Protein 4RZ9 (pdb70)

Secondary structure (DSSP, 8-state):
-TTPPPTTPPPBTTB-GGGGS-HHHHHHHHTSHHHHHHSTT--GGGHHHHHTT---EE-EETTTTEEPHHHHHHHHHHHH---HHHHHHHHH-SS-HHHHHHHHHHHHHHS-HHHHHHHHGGGGG---EEEEE-TTS-EEEEEHHHHHHHHHH-SEETTEEPPP---HHHHHHTTSS--

Foldseek 3Di:
DVQAADPVDDDFPPHQLLVLAPPLLVVLLCPDPCCVPPVPPAALVRLVVQQQVDAAAAAFADPNTHGDNLNSSLSSCSRHVHDPVSLLCQCPDPPGPSSNLSSLLSCQQGPALLSNCVRLVVQLPWQDKGWHQDRHRDIDIDTSNVSSVCSVDPQDDNRGGGDDHDDPVVCCVVVSDPD

Organism: Homo sapiens (NCBI:txid9606)

InterPro domains:
  IPR005037 Pre-mRNA-splicing factor 38 [PF03371] (11-174)
  IPR005037 Pre-mRNA-splicing factor 38 [PTHR23142] (1-309)
  IPR024767 Pre-mRNA-splicing factor 38, C-terminal [PF12871] (179-261)

Solvent-accessible surface area: 9855 Å² total; per-residue (Å²): 136,107,32,169,23,50,204,119,25,115,73,19,95,77,42,48,3,6,126,30,0,110,135,105,13,33,72,51,0,33,87,20,147,44,10,116,92,54,0,155,63,18,67,22,150,85,0,43,66,51,1,70,117,15,179,31,2,4,4,3,58,20,88,98,29,97,20,0,43,0,0,0,0,0,0,12,0,0,13,20,32,9,112,110,87,18,5,31,105,5,0,93,31,142,119,75,62,29,0,31,0,0,0,0,0,7,6,13,0,27,16,86,26,54,14,1,12,118,28,0,45,60,7,74,120,14,151,89,131,1,73,19,16,46,108,103,18,114,100,88,118,47,64,0,28,84,6,0,62,74,0,11,134,32,151,144,12,19,35,2,111,14,14,234,28,84,130,74,137,50,7,48,140,49,167,85,27,154,136

Radius of gyration: 15.6 Å; Cα contacts (8 Å, |Δi|>4): 335; chains: 1; bounding box: 40×38×35 Å

Structure (mmCIF, N/CA/C/O backbone):
data_4RZ9
#
_entry.id   4RZ9
#
_cell.length_a   41.886
_cell.length_b   61.848
_cell.length_c   67.710
_cell.angle_alpha   90.00
_cell.angle_beta   90.00
_cell.angle_gamma   90.00
#
_symmetry.space_group_name_H-M   'P 21 21 21'
#
loop_
_entity.id
_entity.type
_entity.pdbx_description
1 polymer 'Pre-mRNA-splicing factor 38A'
2 water water
#
loop_
_atom_site.group_PDB
_atom_site.id
_atom_site.type_symbol
_atom_site.label_atom_id
_atom_site.label_alt_id
_atom_site.label_comp_id
_atom_site.label_asym_id
_atom_site.label_entity_id
_atom_site.label_seq_id
_atom_site.pdbx_PDB_ins_code
_atom_site.Cartn_x
_atom_site.Cartn_y
_atom_site.Cartn_z
_atom_site.occupancy
_atom_site.B_iso_or_equiv
_atom_site.auth_seq_id
_atom_site.auth_comp_id
_atom_site.auth_asym_id
_atom_site.auth_atom_id
_atom_site.pdbx_PDB_model_num
ATOM 1 N N . MET A 1 1 ? 31.185 14.853 35.041 0.65 48.44 1 MET A N 1
ATOM 2 C CA . MET A 1 1 ? 32.020 16.047 34.723 0.65 48.40 1 MET A CA 1
ATOM 3 C C . MET A 1 1 ? 31.955 17.036 35.882 0.65 47.31 1 MET A C 1
ATOM 4 O O . MET A 1 1 ? 30.881 17.527 36.239 0.65 46.93 1 MET A O 1
ATOM 17 N N . ALA A 1 2 ? 33.114 17.317 36.470 1.00 46.30 2 ALA A N 1
ATOM 18 C CA . ALA A 1 2 ? 33.209 18.258 37.582 1.00 45.42 2 ALA A CA 1
ATOM 19 C C . ALA A 1 2 ? 33.227 19.704 37.105 1.00 42.94 2 ALA A C 1
ATOM 20 O O . ALA A 1 2 ? 33.142 20.627 37.910 1.00 44.03 2 ALA A O 1
ATOM 27 N N . ASN A 1 3 ? 33.354 19.893 35.794 1.00 39.13 3 ASN A N 1
ATOM 28 C CA . ASN A 1 3 ? 33.443 21.219 35.198 1.00 35.11 3 ASN A CA 1
ATOM 29 C C . ASN A 1 3 ? 32.254 21.506 34.299 1.00 33.31 3 ASN A C 1
ATOM 30 O O . ASN A 1 3 ? 32.389 22.082 33.224 1.00 32.35 3 ASN A O 1
ATOM 41 N N . ARG A 1 4 ? 31.073 21.116 34.748 1.00 33.37 4 ARG A N 1
ATOM 42 C CA . ARG A 1 4 ? 29.872 21.354 33.971 1.00 34.71 4 ARG A CA 1
ATOM 43 C C . ARG A 1 4 ? 29.497 22.822 34.046 1.00 31.81 4 ARG A C 1
ATOM 44 O O . ARG A 1 4 ? 29.849 23.527 34.994 1.00 31.00 4 ARG A O 1
ATOM 65 N N . THR A 1 5 ? 28.780 23.271 33.029 1.00 29.30 5 THR A N 1
ATOM 66 C CA . THR A 1 5 ? 28.212 24.608 33.019 1.00 28.33 5 THR A CA 1
ATOM 67 C C . THR A 1 5 ? 27.187 24.700 34.150 1.00 31.02 5 THR A C 1
ATOM 68 O O . THR A 1 5 ? 26.494 23.715 34.454 1.00 32.35 5 THR A O 1
ATOM 79 N N . VAL A 1 6 ? 27.095 25.866 34.790 1.00 32.47 6 VAL A N 1
ATOM 80 C CA . VAL A 1 6 ? 26.229 25.998 35.970 1.00 34.94 6 VAL A CA 1
ATOM 81 C C . VAL A 1 6 ? 24.768 25.741 35.591 1.00 38.19 6 VAL A C 1
ATOM 82 O O . VAL A 1 6 ? 24.342 26.028 34.479 1.00 36.81 6 VAL A O 1
ATOM 95 N N . LYS A 1 7 ? 24.006 25.163 36.517 1.00 43.20 7 LYS A N 1
ATOM 96 C CA . LYS A 1 7 ? 22.665 24.666 36.191 1.00 46.26 7 LYS A CA 1
ATOM 97 C C . LYS A 1 7 ? 21.669 25.756 35.774 1.00 47.91 7 LYS A C 1
ATOM 98 O O . LYS A 1 7 ? 20.765 25.500 34.978 1.00 49.10 7 LYS A O 1
ATOM 117 N N . ASP A 1 8 ? 21.835 26.964 36.299 1.00 48.74 8 ASP A N 1
ATOM 118 C CA . ASP A 1 8 ? 20.935 28.070 35.966 1.00 50.39 8 ASP A CA 1
ATOM 119 C C . ASP A 1 8 ? 21.236 28.661 34.585 1.00 48.23 8 ASP A C 1
ATOM 120 O O . ASP A 1 8 ? 20.477 29.481 34.068 1.00 48.21 8 ASP A O 1
ATOM 129 N N . ALA A 1 9 ? 22.346 28.242 33.992 1.00 45.15 9 ALA A N 1
ATOM 130 C CA . ALA A 1 9 ? 22.794 28.809 32.727 1.00 42.75 9 ALA A CA 1
ATOM 131 C C . ALA A 1 9 ? 21.855 28.442 31.581 1.00 40.28 9 ALA A C 1
ATOM 132 O O . ALA A 1 9 ? 21.304 27.343 31.550 1.00 41.69 9 ALA A O 1
ATOM 139 N N . HIS A 1 10 ? 21.668 29.372 30.649 1.00 36.50 10 HIS A N 1
ATOM 140 C CA . HIS A 1 10 ? 20.901 29.099 29.432 1.00 35.44 10 HIS A CA 1
ATOM 141 C C . HIS A 1 10 ? 21.820 28.896 28.230 1.00 29.92 10 HIS A C 1
ATOM 142 O O . HIS A 1 10 ? 22.995 29.260 28.246 1.00 28.93 10 HIS A O 1
ATOM 156 N N . SER A 1 11 ? 21.279 28.328 27.166 1.00 26.81 11 SER A N 1
ATOM 157 C CA . SER A 1 11 ? 22.092 28.045 25.995 1.00 25.25 11 SER A CA 1
ATOM 158 C C . SER A 1 11 ? 22.544 29.340 25.324 1.00 23.61 11 SER A C 1
ATOM 159 O O . SER A 1 11 ? 21.954 30.417 25.525 1.00 23.25 11 SER A O 1
ATOM 167 N N . ILE A 1 12 ? 23.620 29.228 24.558 1.00 20.82 12 ILE A N 1
ATOM 168 C CA A ILE A 1 12 ? 24.165 30.330 23.762 0.73 20.41 12 ILE A CA 1
ATOM 169 C CA B ILE A 1 12 ? 24.088 30.333 23.741 0.27 22.17 12 ILE A CA 1
ATOM 170 C C . ILE A 1 12 ? 24.394 29.786 22.355 1.00 21.74 12 ILE A C 1
ATOM 171 O O . ILE A 1 12 ? 25.030 28.745 22.202 1.00 21.48 12 ILE A O 1
ATOM 202 N N . HIS A 1 13 ? 23.882 30.479 21.341 1.00 21.95 13 HIS A N 1
ATOM 203 C CA . HIS A 1 13 ? 24.031 30.024 19.961 1.00 21.61 13 HIS A CA 1
ATOM 204 C C . HIS A 1 13 ? 23.565 28.573 19.811 1.00 24.17 13 HIS A C 1
ATOM 205 O O . HIS A 1 13 ? 24.148 27.784 19.066 1.00 24.25 13 HIS A O 1
ATOM 219 N N . GLY A 1 14 ? 22.512 28.239 20.552 1.00 25.22 14 GLY A N 1
ATOM 220 C CA . GLY A 1 14 ? 21.852 26.948 20.438 1.00 26.58 14 GLY A CA 1
ATOM 221 C C . GLY A 1 14 ? 22.568 25.791 21.115 1.00 27.42 14 GLY A C 1
ATOM 222 O O . GLY A 1 14 ? 22.258 24.637 20.837 1.00 29.80 14 GLY A O 1
ATOM 226 N N . THR A 1 15 ? 23.488 26.082 22.031 1.00 25.77 15 THR A N 1
ATOM 227 C CA A THR A 1 15 ? 24.297 25.034 22.640 0.78 25.48 15 THR A CA 1
ATOM 228 C CA B THR A 1 15 ? 24.313 25.043 22.636 0.22 25.87 15 THR A CA 1
ATOM 229 C C . THR A 1 15 ? 24.783 25.427 24.039 1.00 23.46 15 THR A C 1
ATOM 230 O O . THR A 1 15 ? 24.595 26.557 24.491 1.00 22.35 15 THR A O 1
ATOM 251 N N . ASN A 1 16 ? 25.388 24.474 24.734 1.00 21.46 16 ASN A N 1
ATOM 252 C CA . ASN A 1 16 ? 26.056 24.748 26.004 1.00 19.90 16 ASN A CA 1
ATOM 253 C C . ASN A 1 16 ? 27.157 25.788 25.715 1.00 17.94 16 ASN A C 1
ATOM 254 O O . ASN A 1 16 ? 27.948 25.592 24.827 1.00 17.58 16 ASN A O 1
ATOM 265 N N . PRO A 1 17 ? 27.194 26.910 26.441 1.00 16.02 17 PRO A N 1
ATOM 266 C CA . PRO A 1 17 ? 28.168 27.965 26.081 1.00 16.10 17 PRO A CA 1
ATOM 267 C C . PRO A 1 17 ? 29.641 27.497 26.038 1.00 15.58 17 PRO A C 1
ATOM 268 O O . PRO A 1 17 ? 30.448 27.962 25.209 1.00 14.62 17 PRO A O 1
ATOM 279 N N . GLN A 1 18 ? 29.998 26.552 26.896 1.00 15.21 18 GLN A N 1
ATOM 280 C CA . GLN A 1 18 ? 31.358 26.056 26.898 1.00 15.07 18 GLN A CA 1
ATOM 281 C C . GLN A 1 18 ? 31.703 25.349 25.605 1.00 14.32 18 GLN A C 1
ATOM 282 O O . GLN A 1 18 ? 32.868 25.235 25.278 1.00 13.84 18 GLN A O 1
ATOM 296 N N A TYR A 1 19 ? 30.686 24.862 24.887 0.61 13.88 19 TYR A N 1
ATOM 297 N N B TYR A 1 19 ? 30.715 24.864 24.875 0.39 14.42 19 TYR A N 1
ATOM 298 C CA A TYR A 1 19 ? 30.906 24.079 23.662 0.61 14.19 19 TYR A CA 1
ATOM 299 C CA B TYR A 1 19 ? 31.039 24.050 23.718 0.39 14.74 19 TYR A CA 1
ATOM 300 C C A TYR A 1 19 ? 31.449 24.914 22.514 0.61 13.12 19 TYR A C 1
ATOM 301 C C B TYR A 1 19 ? 31.402 24.908 22.495 0.39 13.41 19 TYR A C 1
ATOM 302 O O A TYR A 1 19 ? 31.884 24.383 21.494 0.61 13.89 19 TYR A O 1
ATOM 303 O O B TYR A 1 19 ? 31.704 24.387 21.424 0.39 13.98 19 TYR A O 1
ATOM 338 N N . LEU A 1 20 ? 31.427 26.227 22.671 1.00 12.44 20 LEU A N 1
ATOM 339 C CA . LEU A 1 20 ? 32.042 27.104 21.681 1.00 12.81 20 LEU A CA 1
ATOM 340 C C . LEU A 1 20 ? 33.544 26.880 21.591 1.00 12.61 20 LEU A C 1
ATOM 341 O O . LEU A 1 20 ? 34.166 27.204 2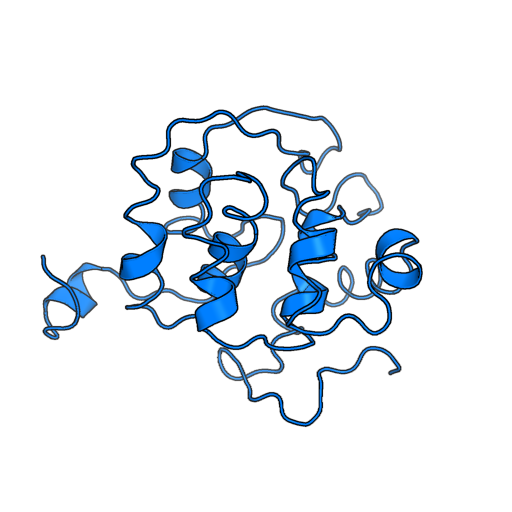0.583 1.00 13.46 20 LEU A O 1
ATOM 357 N N . VAL A 1 21 ? 34.149 26.360 22.657 1.00 12.28 21 VAL A N 1
ATOM 358 C CA . VAL A 1 21 ? 35.553 26.012 22.671 1.00 12.04 21 VAL A CA 1
ATOM 359 C C . VAL A 1 21 ? 35.727 24.517 22.329 1.00 11.53 21 VAL A C 1
ATOM 360 O O . VAL A 1 21 ? 34.979 23.679 22.823 1.00 12.54 21 VAL A O 1
ATOM 373 N N . GLU A 1 22 ? 36.708 24.185 21.489 1.00 11.06 22 GLU A N 1
ATOM 374 C CA . GLU A 1 22 ? 36.946 22.787 21.088 1.00 11.35 22 GLU A CA 1
ATOM 375 C C . GLU A 1 22 ? 37.104 21.888 22.282 1.00 12.18 22 GLU A C 1
ATOM 376 O O . GLU A 1 22 ? 37.840 22.204 23.210 1.00 12.65 22 GLU A O 1
ATOM 388 N N . LYS A 1 23 ? 36.503 20.705 22.185 1.00 12.49 23 LYS A N 1
ATOM 389 C CA . LYS A 1 23 ? 36.619 19.721 23.240 1.00 14.11 23 LYS A CA 1
ATOM 390 C C . LYS A 1 23 ? 38.047 19.442 23.661 1.00 14.31 23 LYS A C 1
ATOM 391 O O . LYS A 1 23 ? 38.331 19.408 24.864 1.00 14.89 23 LYS A O 1
ATOM 410 N N . ILE A 1 24 ? 38.968 19.236 22.721 1.00 13.71 24 ILE A N 1
ATOM 411 C CA A ILE A 1 24 ? 40.335 18.887 23.130 0.63 14.61 24 ILE A CA 1
ATOM 412 C CA B ILE A 1 24 ? 40.340 18.912 23.068 0.37 14.54 24 ILE A CA 1
ATOM 413 C C . ILE A 1 24 ? 40.998 20.060 23.840 1.00 13.97 24 ILE A C 1
ATOM 414 O O . ILE A 1 24 ? 41.853 19.848 24.692 1.00 15.41 24 ILE A O 1
ATOM 445 N N . ILE A 1 25 ? 40.577 21.282 23.525 1.00 12.50 25 ILE A N 1
ATOM 446 C CA . ILE A 1 25 ? 41.085 22.466 24.227 1.00 12.24 25 ILE A CA 1
ATOM 447 C C . ILE A 1 25 ? 40.472 22.555 25.624 1.00 12.50 25 ILE A C 1
ATOM 448 O O . ILE A 1 25 ? 41.195 22.820 26.583 1.00 13.30 25 ILE A O 1
ATOM 464 N N . ARG A 1 26 ? 39.175 22.296 25.752 1.00 12.61 26 ARG A N 1
ATOM 465 C CA . ARG A 1 26 ? 38.550 22.235 27.084 1.00 12.65 26 ARG A CA 1
ATOM 466 C C . ARG A 1 26 ? 39.284 21.238 27.982 1.00 13.09 26 ARG A C 1
ATOM 467 O O . ARG A 1 26 ? 39.564 21.536 29.135 1.00 14.54 26 ARG A O 1
ATOM 488 N N . THR A 1 27 ? 39.600 20.054 27.465 1.00 13.92 27 THR A N 1
ATOM 489 C CA . THR A 1 27 ? 40.318 19.052 28.254 1.00 15.86 27 THR A CA 1
ATOM 490 C C . THR A 1 27 ? 41.649 19.556 28.751 1.00 15.62 27 THR A C 1
ATOM 491 O O . THR A 1 27 ? 41.988 19.362 29.912 1.00 16.55 27 THR A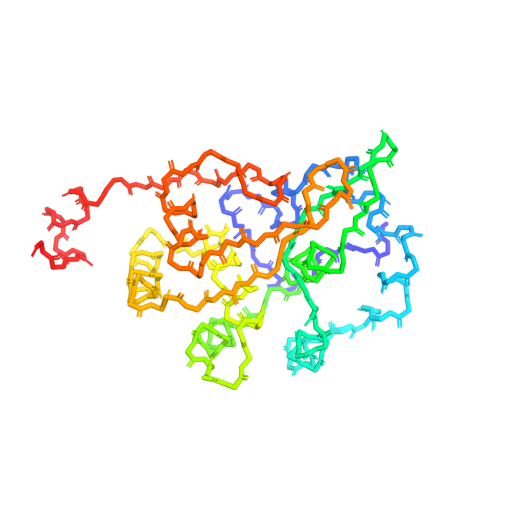 O 1
ATOM 502 N N . ARG A 1 28 ? 42.411 20.205 27.877 1.00 15.53 28 ARG A N 1
ATOM 503 C CA A ARG A 1 28 ? 43.683 20.791 28.266 0.43 16.31 28 ARG A CA 1
ATOM 504 C CA B ARG A 1 28 ? 43.688 20.799 28.252 0.57 16.15 28 ARG A CA 1
ATOM 505 C C . ARG A 1 28 ? 43.492 21.876 29.324 1.00 15.56 28 ARG A C 1
ATOM 506 O O . ARG A 1 28 ? 44.289 21.997 30.238 1.00 16.46 28 ARG A O 1
ATOM 547 N N . ILE A 1 29 ? 42.439 22.676 29.181 1.00 13.55 29 ILE A N 1
ATOM 548 C CA . ILE A 1 29 ? 42.153 23.711 30.179 1.00 13.28 29 ILE A CA 1
ATOM 549 C C . ILE A 1 29 ? 41.839 23.076 31.544 1.00 13.67 29 ILE A C 1
ATOM 550 O O . ILE A 1 29 ? 42.411 23.478 32.557 1.00 13.82 29 ILE A O 1
ATOM 566 N N . TYR A 1 30 ? 40.954 22.095 31.569 1.00 14.93 30 TYR A N 1
ATOM 567 C CA . TYR A 1 30 ? 40.538 21.495 32.838 1.00 15.77 30 TYR A CA 1
ATOM 568 C C . TYR A 1 30 ? 41.709 20.859 33.585 1.00 17.18 30 TYR A C 1
ATOM 569 O O . TYR A 1 30 ? 41.675 20.782 34.821 1.00 18.50 30 TYR A O 1
ATOM 587 N N . GLU A 1 31 ? 42.734 20.397 32.858 1.00 18.59 31 GLU A N 1
ATOM 588 C CA A GLU A 1 31 ? 43.879 19.765 33.515 0.61 19.94 31 GLU A CA 1
ATOM 589 C CA B GLU A 1 31 ? 43.903 19.757 33.469 0.39 19.71 31 GLU A CA 1
ATOM 590 C C . GLU A 1 31 ? 45.014 20.756 33.808 1.00 18.92 31 GLU A C 1
ATOM 591 O O . GLU A 1 31 ? 46.017 20.396 34.424 1.00 21.51 31 GLU A O 1
ATOM 614 N N . SER A 1 32 ? 44.838 22.022 33.427 1.00 18.00 32 SER A N 1
ATOM 615 C CA . SER A 1 32 ? 45.909 22.999 33.597 1.00 16.43 32 SER A CA 1
ATOM 616 C C . SER A 1 32 ? 46.029 23.496 35.046 1.00 15.16 32 SER A C 1
ATOM 617 O O . SER A 1 32 ? 45.039 23.561 35.790 1.00 14.74 32 SER A O 1
ATOM 625 N N . LYS A 1 33 ? 47.250 23.871 35.403 1.00 15.44 33 LYS A N 1
ATOM 626 C CA . LYS A 1 33 ? 47.535 24.460 36.706 1.00 16.54 33 LYS A CA 1
ATOM 627 C C . LYS A 1 33 ? 46.693 25.713 36.929 1.00 14.94 33 LYS A C 1
ATOM 628 O O . LYS A 1 33 ? 46.131 25.911 37.995 1.00 15.29 33 LYS A O 1
ATOM 647 N N . TYR A 1 34 ? 46.574 26.550 35.907 1.00 13.34 34 TYR A N 1
ATOM 648 C CA . TYR A 1 34 ? 45.841 27.803 36.069 1.00 12.04 34 TYR A CA 1
ATOM 649 C C . TYR A 1 34 ? 44.371 27.537 36.361 1.00 12.50 34 TYR A C 1
ATOM 650 O O . TYR A 1 34 ? 43.782 28.148 37.254 1.00 12.92 34 TYR A O 1
ATOM 668 N N . TRP A 1 35 ? 43.755 26.627 35.628 1.00 12.13 35 TRP A N 1
ATOM 669 C CA . TRP A 1 35 ? 42.355 26.336 35.887 1.00 12.47 35 TRP A CA 1
ATOM 670 C C . TRP A 1 35 ? 42.167 25.780 37.287 1.00 13.66 35 TRP A C 1
ATOM 671 O O . TRP A 1 35 ? 41.307 26.240 38.035 1.00 14.19 35 TRP A O 1
ATOM 692 N N . LYS A 1 36 ? 42.979 24.789 37.642 1.00 13.63 36 LYS A N 1
ATOM 693 C CA . LYS A 1 36 ? 42.812 24.118 38.927 1.00 14.72 36 LYS A CA 1
ATOM 694 C C . LYS A 1 36 ? 43.107 25.037 40.099 1.00 15.97 36 LYS A C 1
ATOM 695 O O . LYS A 1 36 ? 42.393 25.016 41.094 1.00 17.29 36 LYS A O 1
ATOM 714 N N . GLU A 1 37 ? 44.137 25.861 39.987 1.00 16.27 37 GLU A N 1
ATOM 715 C CA . GLU A 1 37 ? 44.538 26.687 41.122 1.00 18.60 37 GLU A CA 1
ATOM 716 C C . GLU A 1 37 ? 43.929 28.070 41.174 1.00 18.67 37 GLU A C 1
ATOM 717 O O . GLU A 1 37 ? 43.690 28.594 42.258 1.00 21.11 37 GLU A O 1
ATOM 729 N N . GLU A 1 38 ? 43.699 28.678 40.017 1.00 19.68 38 GLU A N 1
ATOM 730 C CA A GLU A 1 38 ? 43.242 30.069 39.930 0.51 21.51 38 GLU A CA 1
ATOM 731 C CA B GLU A 1 38 ? 43.241 30.060 40.001 0.49 21.05 38 GLU A CA 1
ATOM 732 C C . GLU A 1 38 ? 41.767 30.214 39.616 1.00 21.82 38 GLU A C 1
ATOM 733 O O . GLU A 1 38 ? 41.170 31.235 39.911 1.00 23.71 38 GLU A O 1
ATOM 756 N N . CYS A 1 39 ? 41.171 29.198 39.000 1.00 19.98 39 CYS A N 1
ATOM 757 C CA . CYS A 1 39 ? 39.793 29.328 38.544 1.00 19.48 39 CYS A CA 1
ATOM 758 C C . CYS A 1 39 ? 38.769 28.585 39.391 1.00 19.53 39 CYS A C 1
ATOM 759 O O . CYS A 1 39 ? 37.590 28.804 39.214 1.00 20.37 39 CYS A O 1
ATOM 767 N N . PHE A 1 40 ? 39.190 27.730 40.328 1.00 19.50 40 PHE A N 1
ATOM 768 C CA . PHE A 1 40 ? 38.208 26.869 41.001 1.00 19.29 40 PHE A CA 1
ATOM 769 C C . PHE A 1 40 ? 37.190 27.663 41.813 1.00 20.77 40 PHE A C 1
ATOM 770 O O . PHE A 1 40 ? 37.522 28.642 42.470 1.00 21.27 40 PHE A O 1
ATOM 787 N N . GLY A 1 41 ? 35.936 27.255 41.669 1.00 22.07 41 GLY A N 1
ATOM 788 C CA . GLY A 1 41 ? 34.828 27.907 42.322 1.00 24.33 41 GLY A CA 1
ATOM 789 C C . GLY A 1 41 ? 34.619 29.377 41.984 1.00 24.23 41 GLY A C 1
ATOM 790 O O . GLY A 1 41 ? 33.813 30.013 42.667 1.00 25.06 41 GLY A O 1
ATOM 794 N N A LEU A 1 42 ? 35.246 29.877 40.913 0.50 23.74 42 LEU A N 1
ATOM 795 N N B LEU A 1 42 ? 35.377 29.944 41.028 0.50 24.20 42 LEU A N 1
ATOM 796 C CA A LEU A 1 42 ? 35.067 31.265 40.473 0.50 23.65 42 LEU A CA 1
ATOM 797 C CA B LEU A 1 42 ? 35.284 31.383 40.732 0.50 24.36 42 LEU A CA 1
ATOM 798 C C A LEU A 1 42 ? 33.620 31.605 40.241 0.50 23.98 42 LEU A C 1
ATOM 799 C C B LEU A 1 42 ? 33.824 31.673 40.476 0.50 25.09 42 LEU A C 1
ATOM 800 O O A LEU A 1 42 ? 32.890 30.886 39.548 0.50 24.26 42 LEU A O 1
ATOM 801 O O B LEU A 1 42 ? 33.112 30.826 39.929 0.50 26.52 42 LEU A O 1
ATOM 832 N N A THR A 1 43 ? 33.234 32.732 40.833 0.39 22.85 43 THR A N 1
ATOM 833 N N B THR A 1 43 ? 33.377 32.862 40.871 0.61 24.76 43 THR A N 1
ATOM 834 C CA A THR A 1 43 ? 31.909 33.300 40.697 0.39 20.26 43 THR A CA 1
ATOM 835 C CA B THR A 1 43 ? 32.007 33.288 40.623 0.61 23.95 43 THR A CA 1
ATOM 836 C C A THR A 1 43 ? 31.975 34.486 39.751 0.39 18.49 43 THR A C 1
ATOM 837 C C B THR A 1 43 ? 32.000 34.506 39.722 0.61 19.47 43 THR A C 1
ATOM 838 O O A THR A 1 43 ? 33.040 35.043 39.507 0.39 18.29 43 THR A O 1
ATOM 839 O O B THR A 1 43 ? 33.039 35.115 39.496 0.61 17.98 43 THR A O 1
ATOM 860 N N . ALA A 1 44 ? 30.818 34.887 39.251 1.00 17.53 44 ALA A N 1
ATOM 861 C CA . ALA A 1 44 ? 30.733 36.006 38.331 1.00 16.26 44 ALA A CA 1
ATOM 862 C C . ALA A 1 44 ? 31.386 37.250 38.909 1.00 16.32 44 ALA A C 1
ATOM 863 O O . ALA A 1 44 ? 32.130 37.947 38.229 1.00 15.57 44 ALA A O 1
ATOM 871 N N . GLU A 1 45 ? 31.111 37.498 40.180 1.00 19.42 45 GLU A N 1
ATOM 872 C CA A GLU A 1 45 ? 31.656 38.691 40.816 0.50 21.80 45 GLU A CA 1
ATOM 873 C CA B GLU A 1 45 ? 31.635 38.638 40.902 0.50 21.01 45 GLU A CA 1
ATOM 874 C C . GLU A 1 45 ? 33.159 38.648 41.062 1.00 21.67 45 GLU A C 1
ATOM 875 O O . GLU A 1 45 ? 33.771 39.704 41.217 1.00 23.53 45 GLU A O 1
ATOM 898 N N . LEU A 1 46 ? 33.756 37.457 41.072 1.00 20.87 46 LEU A N 1
ATOM 899 C CA . LEU A 1 46 ? 35.175 37.326 41.397 1.00 21.44 46 LEU A CA 1
ATOM 900 C C . LEU A 1 46 ? 36.088 37.251 40.154 1.00 19.49 46 LEU A C 1
ATOM 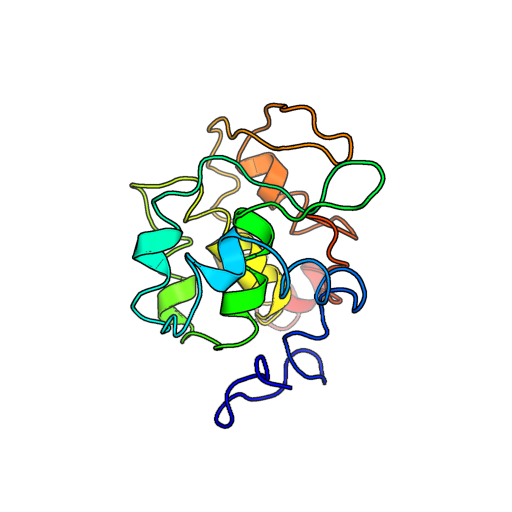901 O O . LEU A 1 46 ? 37.304 37.373 40.253 1.00 19.19 46 LEU A O 1
ATOM 917 N N . VAL A 1 47 ? 35.493 37.087 38.973 1.00 17.34 47 VAL A N 1
ATOM 918 C CA . VAL A 1 47 ? 36.295 36.979 37.750 1.00 15.56 47 VAL A CA 1
ATOM 919 C C . VAL A 1 47 ? 37.223 38.157 37.555 1.00 15.39 47 VAL A C 1
ATOM 920 O O . VAL A 1 47 ? 38.372 37.985 37.182 1.00 15.41 47 VAL A O 1
ATOM 933 N N . VAL A 1 48 ? 36.732 39.363 37.845 1.00 15.11 48 VAL A N 1
ATOM 934 C CA . VAL A 1 48 ? 37.524 40.548 37.602 1.00 16.66 48 VAL A CA 1
ATOM 935 C C . VAL A 1 48 ? 38.851 40.507 38.366 1.00 17.05 48 VAL A C 1
ATOM 936 O O . VAL A 1 48 ? 39.849 41.006 37.888 1.00 16.79 48 VAL A O 1
ATOM 949 N N . ASP A 1 49 ? 38.847 39.888 39.545 1.00 18.19 49 ASP A N 1
ATOM 950 C CA . ASP A 1 49 ? 40.072 39.785 40.335 1.00 20.62 49 ASP A CA 1
ATOM 951 C C . ASP A 1 49 ? 41.166 39.057 39.564 1.00 19.42 49 ASP A C 1
ATOM 952 O O . ASP A 1 49 ? 42.316 39.465 39.569 1.00 20.07 49 ASP A O 1
ATOM 961 N N . LYS A 1 50 ? 40.794 37.971 38.882 1.00 17.24 50 LYS A N 1
ATOM 962 C CA . LYS A 1 50 ? 41.754 37.199 38.101 1.00 16.82 50 LYS A CA 1
ATOM 963 C C . LYS A 1 50 ? 42.024 37.901 36.780 1.00 15.25 50 LYS A C 1
ATOM 964 O O . LYS A 1 50 ? 43.142 37.922 36.312 1.00 15.05 50 LYS A O 1
ATOM 983 N N . ALA A 1 51 ? 41.010 38.533 36.208 1.00 13.64 51 ALA A N 1
ATOM 984 C CA . ALA A 1 51 ? 41.200 39.213 34.929 1.00 13.90 51 ALA A CA 1
ATOM 985 C C . ALA A 1 51 ? 42.190 40.356 35.044 1.00 14.25 51 ALA A C 1
ATOM 986 O O . ALA A 1 51 ? 42.960 40.630 34.138 1.00 14.44 51 ALA A O 1
ATOM 993 N N . MET A 1 52 ? 42.188 41.050 36.201 1.00 14.33 52 MET A N 1
ATOM 994 C CA A MET A 1 52 ? 43.099 42.173 36.398 0.86 15.05 52 MET A CA 1
ATOM 995 C CA B MET A 1 52 ? 43.089 42.179 36.364 0.14 14.87 52 MET A CA 1
ATOM 996 C C . MET A 1 52 ? 44.543 41.720 36.502 1.00 15.60 52 MET A C 1
ATOM 997 O O . MET A 1 52 ? 45.437 42.535 36.406 1.00 18.47 52 MET A O 1
ATOM 1024 N N . GLU A 1 53 ? 44.766 40.408 36.676 1.00 13.98 53 GLU A N 1
ATOM 1025 C CA . GLU A 1 53 ? 46.118 39.846 36.745 1.00 15.14 53 GLU A CA 1
ATOM 1026 C C . GLU A 1 53 ? 46.619 39.342 35.380 1.00 14.18 53 GLU A C 1
ATOM 1027 O O . GLU A 1 53 ? 47.783 38.993 35.236 1.00 15.18 53 GLU A O 1
ATOM 1039 N N . LEU A 1 54 ? 45.753 39.332 34.370 1.00 12.96 54 LEU A N 1
ATOM 1040 C CA . LEU A 1 54 ? 46.167 38.883 33.033 1.00 11.92 54 LEU A CA 1
ATOM 1041 C C . LEU A 1 54 ? 47.261 39.774 32.477 1.00 11.69 54 LEU A C 1
ATOM 1042 O O . LEU A 1 54 ? 47.257 40.996 32.673 1.00 13.37 54 LEU A O 1
ATOM 1058 N N . ARG A 1 55 ? 48.194 39.178 31.737 1.00 11.93 55 ARG A N 1
ATOM 1059 C CA . ARG A 1 55 ? 49.344 39.914 31.238 1.00 12.29 55 ARG A CA 1
ATOM 1060 C C . ARG A 1 55 ? 49.465 39.937 29.714 1.00 11.80 55 ARG A C 1
ATOM 1061 O O . ARG A 1 55 ? 50.335 40.601 29.179 1.00 12.63 55 ARG A O 1
ATOM 1082 N N . PHE A 1 56 ? 48.574 39.229 29.023 1.00 10.30 56 PHE A N 1
ATOM 1083 C CA . PHE A 1 56 ? 48.579 39.160 27.568 1.00 9.68 56 PHE A CA 1
ATOM 1084 C C . PHE A 1 56 ? 47.296 38.471 27.144 1.00 8.70 56 PHE A C 1
ATOM 1085 O O . PHE A 1 56 ? 46.649 37.768 27.916 1.00 9.07 56 PHE A O 1
ATOM 1102 N N . VAL A 1 57 ? 46.933 38.697 25.893 1.00 8.91 57 VAL A N 1
ATOM 1103 C CA A VAL A 1 57 ? 45.862 37.920 25.248 0.86 8.85 57 VAL A CA 1
ATOM 1104 C CA B VAL A 1 57 ? 45.870 37.940 25.248 0.14 8.72 57 VAL A CA 1
ATOM 1105 C C . VAL A 1 57 ? 46.446 36.679 24.594 1.00 9.15 57 VAL A C 1
ATOM 1106 O O . VAL A 1 57 ? 47.624 36.616 24.292 1.00 10.39 57 VAL A O 1
ATOM 1131 N N . GLY A 1 58 ? 45.604 35.678 24.368 1.00 8.86 58 GLY A N 1
ATOM 1132 C CA . GLY A 1 58 ? 46.065 34.471 23.699 1.00 9.93 58 GLY A CA 1
ATOM 1133 C C . GLY A 1 58 ? 45.012 33.409 23.707 1.00 9.31 58 GLY A C 1
ATOM 1134 O O . GLY A 1 58 ? 43.942 33.536 24.297 1.00 9.35 58 GLY A O 1
ATOM 1138 N N . GLY A 1 59 ? 45.329 32.349 22.957 1.00 9.22 59 GLY A N 1
ATOM 1139 C CA . GLY A 1 59 ? 44.488 31.151 22.878 1.00 8.97 59 GLY A CA 1
ATOM 1140 C C . GLY A 1 59 ? 45.250 29.992 23.487 1.00 9.81 59 GLY A C 1
ATOM 1141 O O . GLY A 1 59 ? 45.488 29.961 24.688 1.00 10.62 59 GLY A O 1
ATOM 1145 N N . VAL A 1 60 ? 45.660 29.054 22.631 1.00 9.14 60 VAL A N 1
ATOM 1146 C CA . VAL A 1 60 ? 46.602 27.998 22.991 1.00 9.73 60 VAL A CA 1
ATOM 1147 C C . VAL A 1 60 ? 47.939 28.228 22.310 1.00 9.99 60 VAL A C 1
ATOM 1148 O O . VAL A 1 60 ? 48.069 29.035 21.397 1.00 10.19 60 VAL A O 1
ATOM 1161 N N . TYR A 1 61 ? 48.965 27.517 22.763 1.00 10.96 61 TYR A N 1
ATOM 1162 C CA . TYR A 1 61 ? 50.260 27.651 22.132 1.00 12.37 61 TYR A CA 1
ATOM 1163 C C . TYR A 1 61 ? 51.068 26.366 22.219 1.00 14.61 61 TYR A C 1
ATOM 1164 O O . TYR A 1 61 ? 50.854 25.554 23.091 1.00 16.05 61 TYR A O 1
ATOM 1182 N N . GLY A 1 62 ? 52.006 26.246 21.296 1.00 16.88 62 GLY A N 1
ATOM 1183 C CA . GLY A 1 62 ? 52.952 25.141 21.318 1.00 19.16 62 GLY A CA 1
ATOM 1184 C C . GLY A 1 62 ? 52.410 23.871 20.685 1.00 19.78 62 GLY A C 1
ATOM 1185 O O . GLY A 1 62 ? 51.235 23.715 20.405 1.00 19.35 62 GLY A O 1
ATOM 1189 N N . GLY A 1 63 ? 53.312 22.935 20.457 1.00 20.88 63 GLY A N 1
ATOM 1190 C CA . GLY A 1 63 ? 52.945 21.707 19.772 1.00 20.48 63 GLY A CA 1
ATOM 1191 C C . GLY A 1 63 ? 51.826 20.943 20.446 1.00 18.86 63 GLY A C 1
ATOM 1192 O O . GLY A 1 63 ? 50.937 20.442 19.778 1.00 16.74 63 GLY A O 1
ATOM 1196 N N . ASN A 1 64 ? 51.865 20.880 21.775 1.00 21.64 64 ASN A N 1
ATOM 1197 C CA A ASN A 1 64 ? 50.873 20.154 22.558 0.27 23.69 64 ASN A CA 1
ATOM 1198 C CA B ASN A 1 64 ? 50.879 20.157 22.555 0.73 23.93 64 ASN A CA 1
ATOM 1199 C C . ASN A 1 64 ? 49.784 21.068 23.160 1.00 23.35 64 ASN A C 1
ATOM 1200 O O . ASN A 1 64 ? 49.241 20.786 24.211 1.00 25.05 64 ASN A O 1
ATOM 1221 N N . ILE A 1 65 ? 49.479 22.158 22.481 1.00 20.65 65 ILE A N 1
ATOM 1222 C CA A ILE A 1 65 ? 48.398 23.099 22.800 0.53 18.74 65 ILE A CA 1
ATOM 1223 C CA B ILE A 1 65 ? 48.263 22.916 22.843 0.47 19.32 65 ILE A CA 1
ATOM 1224 C C . ILE A 1 65 ? 48.168 23.378 24.301 1.00 19.28 65 ILE A C 1
ATOM 1225 O O . ILE A 1 65 ? 47.233 22.990 24.955 1.00 23.65 65 ILE A O 1
ATOM 1256 N N . LYS A 1 66 ? 49.090 24.138 24.821 1.00 16.09 66 LYS A N 1
ATOM 1257 C CA A LYS A 1 66 ? 48.988 24.618 26.193 0.61 15.38 66 LYS A CA 1
ATOM 1258 C CA B LYS A 1 66 ? 48.966 24.609 26.189 0.39 15.40 66 LYS A CA 1
ATOM 1259 C C . LYS A 1 66 ? 48.041 25.825 26.197 1.00 13.42 66 LYS A C 1
ATOM 1260 O O . LYS A 1 66 ? 48.181 26.693 25.364 1.00 12.55 66 LYS A O 1
ATOM 1297 N N . PRO A 1 67 ? 47.069 25.878 27.139 1.00 12.54 67 PRO A N 1
ATOM 1298 C CA . PRO A 1 67 ? 46.186 27.060 27.148 1.00 11.80 67 PRO A CA 1
ATOM 1299 C C . PRO A 1 67 ? 46.776 28.222 27.911 1.00 10.93 67 PRO A C 1
ATOM 1300 O O . PRO A 1 67 ? 47.368 28.057 28.966 1.00 13.07 67 PRO A O 1
ATOM 1311 N N . THR A 1 68 ? 46.567 29.411 27.388 1.00 10.44 68 THR A N 1
ATOM 1312 C CA . THR A 1 68 ? 46.933 30.630 28.102 1.00 10.60 68 THR A CA 1
ATOM 1313 C C . THR A 1 68 ? 45.923 30.954 29.203 1.00 10.50 68 THR A C 1
ATOM 1314 O O . THR A 1 68 ? 44.786 30.523 29.165 1.00 10.44 68 THR A O 1
ATOM 1325 N N . PRO A 1 69 ? 46.349 31.736 30.215 1.00 9.91 69 PRO A N 1
ATOM 1326 C CA . PRO A 1 69 ? 45.404 32.192 31.245 1.00 9.57 69 PRO A CA 1
ATOM 1327 C C . PRO A 1 69 ? 44.187 32.913 30.638 1.00 8.97 69 PRO A C 1
ATOM 1328 O O . PRO A 1 69 ? 43.070 32.681 31.058 1.00 9.32 69 PRO A O 1
ATOM 1339 N N . PHE A 1 70 ? 44.426 33.733 29.618 1.00 8.94 70 PHE A N 1
ATOM 1340 C CA . PHE A 1 70 ? 43.341 34.457 28.960 1.00 8.49 70 PHE A CA 1
ATOM 1341 C C . PHE A 1 70 ? 42.255 33.505 28.463 1.00 8.24 70 PHE A C 1
ATOM 1342 O O . PHE A 1 70 ? 41.066 33.716 28.691 1.00 8.37 70 PHE A O 1
ATOM 1359 N N . LEU A 1 71 ? 42.681 32.417 27.816 1.00 8.19 71 LEU A N 1
ATOM 1360 C CA . LEU A 1 71 ? 41.730 31.455 27.305 1.00 8.37 71 LEU A CA 1
ATOM 1361 C C . LEU A 1 71 ? 41.053 30.658 28.426 1.00 8.65 71 LEU A C 1
ATOM 1362 O O . LEU A 1 71 ? 39.868 30.380 28.372 1.00 8.85 71 LEU A O 1
ATOM 1378 N N . CYS A 1 72 ? 41.813 30.312 29.466 1.00 10.07 72 CYS A N 1
ATOM 1379 C CA . CYS A 1 72 ? 41.239 29.593 30.602 1.00 11.73 72 CYS A CA 1
ATOM 1380 C C . CYS A 1 72 ? 40.134 30.406 31.240 1.00 10.83 72 CYS A C 1
ATOM 1381 O O . CYS A 1 72 ? 39.076 29.884 31.546 1.00 10.48 72 CYS A O 1
ATOM 1389 N N . LEU A 1 73 ? 40.371 31.713 31.424 1.00 10.53 73 LEU A N 1
ATOM 1390 C CA A LEU A 1 73 ? 39.374 32.544 32.048 0.79 11.59 73 LEU A CA 1
ATOM 1391 C CA B LEU A 1 73 ? 39.371 32.587 32.038 0.21 10.34 73 LEU A CA 1
ATOM 1392 C C . LEU A 1 73 ? 38.162 32.744 31.132 1.00 10.00 73 LEU A C 1
ATOM 1393 O O . LEU A 1 73 ? 37.045 32.840 31.594 1.00 10.40 73 LEU A O 1
ATOM 1424 N N . THR A 1 74 ? 38.388 32.778 29.814 1.00 8.80 74 THR A N 1
ATOM 1425 C CA . THR A 1 74 ? 37.287 32.837 28.867 1.00 8.70 74 THR A CA 1
ATOM 1426 C C . THR A 1 74 ? 36.380 31.610 29.044 1.00 8.76 74 THR A C 1
ATOM 1427 O O . THR A 1 74 ? 35.158 31.737 29.118 1.00 8.32 74 THR A O 1
ATOM 1438 N N . LEU A 1 75 ? 36.978 30.412 29.129 1.00 8.78 75 LEU A N 1
ATOM 1439 C CA . LEU A 1 75 ? 36.173 29.217 29.330 1.00 9.10 75 LEU A CA 1
ATOM 1440 C C . LEU A 1 75 ? 35.443 29.249 30.679 1.00 9.57 75 LEU A C 1
ATOM 1441 O O . LEU A 1 75 ? 34.283 28.871 30.755 1.00 10.15 75 LEU A O 1
ATOM 1457 N N . LYS A 1 76 ? 36.109 29.740 31.718 1.00 10.25 76 LYS A N 1
ATOM 1458 C CA . LYS A 1 76 ? 35.444 29.830 33.025 1.00 11.33 76 LYS A CA 1
ATOM 1459 C C . LYS A 1 76 ? 34.233 30.748 32.929 1.00 10.82 76 LYS A C 1
ATOM 1460 O O . LYS A 1 76 ? 33.165 30.445 33.457 1.00 11.60 76 LYS A O 1
ATOM 1479 N N . MET A 1 77 ? 34.393 31.876 32.239 1.00 10.54 77 MET A N 1
ATOM 1480 C CA . MET A 1 77 ? 33.257 32.751 32.010 1.00 10.59 77 MET A CA 1
ATOM 1481 C C . MET A 1 77 ? 32.125 32.089 31.247 1.00 10.58 77 MET A C 1
ATOM 1482 O O . MET A 1 77 ? 30.964 32.238 31.593 1.00 11.08 77 MET A O 1
ATOM 1496 N N . LEU A 1 78 ? 32.450 31.328 30.203 1.00 9.90 78 LEU A N 1
ATOM 1497 C CA . LEU A 1 78 ? 31.421 30.584 29.483 1.00 10.23 78 LEU A CA 1
ATOM 1498 C C . LEU A 1 78 ? 30.685 29.607 30.411 1.00 10.80 78 LEU A C 1
ATOM 1499 O O . LEU A 1 78 ? 29.473 29.462 30.295 1.00 12.08 78 LEU A O 1
ATOM 1515 N N . GLN A 1 79 ? 31.430 28.982 31.325 1.00 11.95 79 GLN A N 1
ATOM 1516 C CA A GLN A 1 79 ? 30.828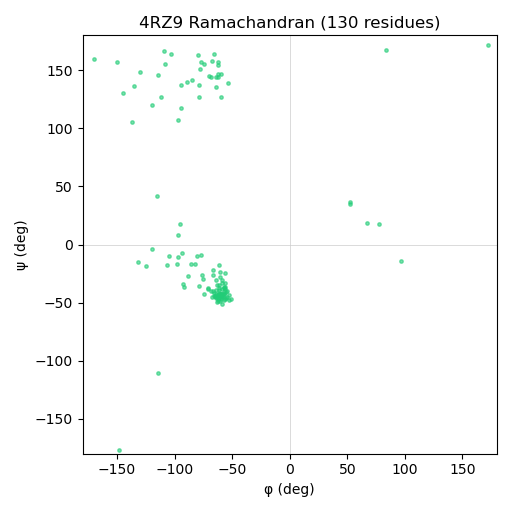 28.043 32.266 0.85 13.46 79 GLN A CA 1
ATOM 1517 C CA B GLN A 1 79 ? 30.871 28.047 32.316 0.15 13.61 79 GLN A CA 1
ATOM 1518 C C . GLN A 1 79 ? 29.870 28.702 33.250 1.00 14.59 79 GLN A C 1
ATOM 1519 O O . GLN A 1 79 ? 28.819 28.137 33.557 1.00 17.27 79 GLN A O 1
ATOM 1546 N N . ILE A 1 80 ? 30.220 29.880 33.744 1.00 14.88 80 ILE A N 1
ATOM 1547 C CA . ILE A 1 80 ? 29.411 30.470 34.800 1.00 16.00 80 ILE A CA 1
ATOM 1548 C C . ILE A 1 80 ? 28.404 31.489 34.313 1.00 14.69 80 ILE A C 1
ATOM 1549 O O . ILE A 1 80 ? 27.483 31.821 35.046 1.00 16.89 80 ILE A O 1
ATOM 1565 N N . GLN A 1 81 ? 28.579 31.983 33.088 1.00 12.80 81 GLN A N 1
ATOM 1566 C CA A GLN A 1 81 ? 27.623 32.879 32.451 0.80 13.12 81 GLN A CA 1
ATOM 1567 C CA B GLN A 1 81 ? 27.588 32.869 32.473 0.20 13.81 81 GLN A CA 1
ATOM 1568 C C . GLN A 1 81 ? 27.315 34.126 33.283 1.00 12.76 81 GLN A C 1
ATOM 1569 O O . GLN A 1 81 ? 26.214 34.295 33.798 1.00 14.05 81 GLN A O 1
ATOM 1596 N N . PRO A 1 82 ? 28.299 35.029 33.393 1.00 11.30 82 PRO A N 1
ATOM 1597 C CA . PRO A 1 82 ? 28.074 36.251 34.169 1.00 11.51 82 PRO A CA 1
ATOM 1598 C C . PRO A 1 82 ? 26.980 37.089 33.583 1.00 12.45 82 PRO A C 1
ATOM 1599 O O . PRO A 1 82 ? 26.711 37.048 32.391 1.00 13.41 82 PRO A O 1
ATOM 1610 N N . GLU A 1 83 ? 26.371 37.882 34.442 1.00 12.39 83 GLU A N 1
ATOM 1611 C CA A GLU A 1 83 ? 25.375 38.853 34.014 0.60 12.02 83 GLU A CA 1
ATOM 1612 C CA B GLU A 1 83 ? 25.372 38.852 34.010 0.40 12.39 83 GLU A CA 1
ATOM 1613 C C . GLU A 1 83 ? 25.973 39.815 32.996 1.00 10.98 83 GLU A C 1
ATOM 1614 O O . GLU A 1 83 ? 27.165 40.116 33.023 1.00 10.25 83 GLU A O 1
ATOM 1637 N N . LYS A 1 84 ? 25.117 40.344 32.137 1.00 10.31 84 LYS A N 1
ATOM 1638 C CA . LYS A 1 84 ? 25.564 41.209 31.068 1.00 10.19 84 LYS A CA 1
ATOM 1639 C C . LYS A 1 84 ? 26.341 42.421 31.568 1.00 9.30 84 LYS A C 1
ATOM 1640 O O . LYS A 1 84 ? 27.323 42.809 30.961 1.00 9.46 84 LYS A O 1
ATOM 1659 N N . ASP A 1 85 ? 25.938 43.004 32.700 1.00 8.60 85 ASP A N 1
ATOM 1660 C CA . ASP A 1 85 ? 26.612 44.215 33.153 1.00 8.72 85 ASP A CA 1
ATOM 1661 C C . ASP A 1 85 ? 28.060 43.982 33.567 1.00 8.99 85 ASP A C 1
ATOM 1662 O O . ASP A 1 85 ? 28.847 44.891 33.489 1.00 9.35 85 ASP A O 1
ATOM 1671 N N . ILE A 1 86 ? 28.396 42.776 33.983 1.00 8.61 86 ILE A N 1
ATOM 1672 C CA . ILE A 1 86 ? 29.786 42.456 34.270 1.00 9.56 86 ILE A CA 1
ATOM 1673 C C . ILE A 1 86 ? 30.621 42.548 33.002 1.00 8.91 86 ILE A C 1
ATOM 1674 O O . ILE A 1 86 ? 31.726 43.090 32.986 1.00 8.71 86 ILE A O 1
ATOM 1690 N N . ILE A 1 87 ? 30.083 42.000 31.924 1.00 7.88 87 ILE A N 1
ATOM 1691 C CA . ILE A 1 87 ? 30.770 42.031 30.644 1.00 7.76 87 ILE A CA 1
ATOM 1692 C C . ILE A 1 87 ? 30.918 43.458 30.142 1.00 8.44 87 ILE A C 1
ATOM 1693 O O . ILE A 1 87 ? 31.981 43.857 29.676 1.00 8.23 87 ILE A O 1
ATOM 1709 N N . VAL A 1 88 ? 29.855 44.248 30.238 1.00 8.05 88 VAL A N 1
ATOM 1710 C CA . VAL A 1 88 ? 29.913 45.652 29.861 1.00 9.03 88 VAL A CA 1
ATOM 1711 C C . VAL A 1 88 ? 30.915 46.418 30.738 1.00 8.98 88 VAL A C 1
ATOM 1712 O O . VAL A 1 88 ? 31.720 47.178 30.221 1.00 9.68 88 VAL A O 1
ATOM 1725 N N . GLU A 1 89 ? 30.905 46.171 32.042 1.00 9.47 89 GLU A N 1
ATO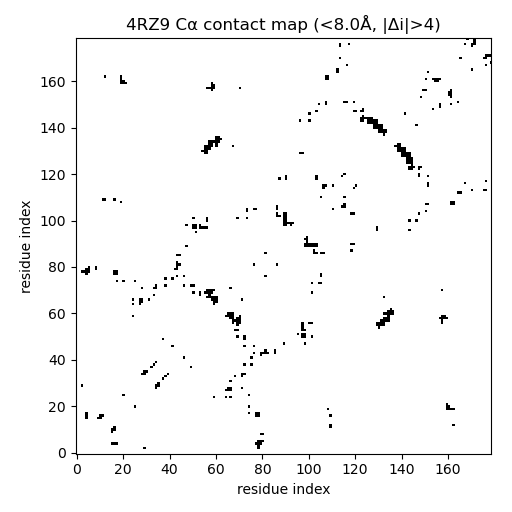M 1726 C CA A GLU A 1 89 ? 31.879 46.782 32.954 0.81 10.47 89 GLU A CA 1
ATOM 1727 C CA B GLU A 1 89 ? 31.876 46.769 32.952 0.19 10.65 89 GLU A CA 1
ATOM 1728 C C . GLU A 1 89 ? 33.296 46.458 32.489 1.00 9.91 89 GLU A C 1
ATOM 1729 O O . GLU A 1 89 ? 34.175 47.323 32.490 1.00 9.88 89 GLU A O 1
ATOM 1752 N N . PHE A 1 90 ? 33.543 45.201 32.102 1.00 8.48 90 PHE A N 1
ATOM 1753 C CA . PHE A 1 90 ? 34.885 44.842 31.652 1.00 8.01 90 PHE A CA 1
ATOM 1754 C C . PHE A 1 90 ? 35.282 45.664 30.436 1.00 7.99 90 PHE A C 1
ATOM 1755 O O . PHE A 1 90 ? 36.385 46.205 30.363 1.00 7.97 90 PHE A O 1
ATOM 1772 N N . ILE A 1 91 ? 34.384 45.723 29.467 1.00 7.87 91 ILE A N 1
ATOM 1773 C CA . ILE A 1 91 ? 34.638 46.429 28.213 1.00 8.43 91 ILE A CA 1
ATOM 1774 C C . ILE A 1 91 ? 34.885 47.913 28.452 1.00 9.37 91 ILE A C 1
ATOM 1775 O O . ILE A 1 91 ? 35.740 48.512 27.800 1.00 9.86 91 ILE A O 1
ATOM 1791 N N . LYS A 1 92 ? 34.153 48.500 29.408 1.00 10.81 92 LYS A N 1
ATOM 1792 C CA A LYS A 1 92 ? 34.268 49.933 29.697 0.63 11.45 92 LYS A CA 1
ATOM 1793 C CA B LYS A 1 92 ? 34.268 49.929 29.699 0.37 12.30 92 LYS A CA 1
ATOM 1794 C C . LYS A 1 92 ? 35.433 50.287 30.598 1.00 13.25 92 LYS A C 1
ATOM 1795 O O . LYS A 1 92 ? 35.808 51.455 30.677 1.00 17.26 92 LYS A O 1
ATOM 1830 N N . ASN A 1 93 ? 36.014 49.310 31.264 1.00 12.46 93 ASN A N 1
ATOM 1831 C CA A ASN A 1 93 ? 37.042 49.504 32.311 0.53 13.00 93 ASN A CA 1
ATOM 1832 C CA B ASN A 1 93 ? 36.946 49.658 32.311 0.47 12.59 93 ASN A CA 1
ATOM 1833 C C . ASN A 1 93 ? 38.248 50.240 31.754 1.00 14.56 93 ASN A C 1
ATOM 1834 O O . ASN A 1 93 ? 38.878 49.738 30.860 1.00 18.63 93 ASN A O 1
ATOM 1855 N N . GLU A 1 94 ? 38.586 51.391 32.304 1.00 15.44 94 GLU A N 1
ATOM 1856 C CA . GLU A 1 94 ? 39.707 52.165 31.832 1.00 19.03 94 GLU A CA 1
ATOM 1857 C C . GLU A 1 94 ? 41.030 51.728 32.471 1.00 19.64 94 GLU A C 1
ATOM 1858 O O . GLU A 1 94 ? 42.085 52.133 31.995 1.00 25.27 94 GLU A O 1
ATOM 1870 N N . ASP A 1 95 ? 40.960 50.992 33.574 1.00 18.83 95 ASP A N 1
ATOM 1871 C CA A ASP A 1 95 ? 42.131 50.673 34.409 0.59 19.59 95 ASP A CA 1
ATOM 1872 C CA B ASP A 1 95 ? 42.174 50.713 34.347 0.41 19.98 95 ASP A CA 1
ATOM 1873 C C . ASP A 1 95 ? 42.978 49.546 33.760 1.00 18.19 95 ASP A C 1
ATOM 1874 O O . ASP A 1 95 ? 44.203 49.527 33.878 1.00 18.37 95 ASP A O 1
ATOM 1890 N N . PHE A 1 96 ? 42.319 48.604 33.068 1.00 16.04 96 PHE A N 1
ATOM 1891 C CA . PHE A 1 96 ? 42.944 47.327 32.648 1.00 13.55 96 PHE A CA 1
ATOM 1892 C C . PHE A 1 96 ? 42.613 46.919 31.218 1.00 11.61 96 PHE A C 1
ATOM 1893 O O . PHE A 1 96 ? 41.521 46.443 30.936 1.00 11.74 96 PHE A O 1
ATOM 1910 N N . LYS A 1 97 ? 43.581 47.070 30.335 1.00 10.82 97 LYS A N 1
ATOM 1911 C CA . LYS A 1 97 ? 43.456 46.658 28.941 1.00 11.55 97 LYS A CA 1
ATOM 1912 C C . LYS A 1 97 ? 43.022 45.213 28.795 1.00 9.15 97 LYS A C 1
ATOM 1913 O O . LYS A 1 97 ? 42.215 44.920 27.927 1.00 9.00 97 LYS A O 1
ATOM 1932 N N . TYR A 1 98 ? 43.590 44.306 29.576 1.00 8.57 98 TYR A N 1
ATOM 1933 C CA . TYR A 1 98 ? 43.321 42.878 29.368 1.00 9.14 98 TYR A CA 1
ATOM 1934 C C . TYR A 1 98 ? 41.948 42.501 29.896 1.00 8.88 98 TYR A C 1
ATOM 1935 O O . TYR A 1 98 ? 41.334 41.578 29.381 1.00 9.22 98 TYR A O 1
ATOM 1953 N N . VAL A 1 99 ? 41.445 43.247 30.879 1.00 8.45 99 VAL A N 1
ATOM 1954 C CA . VAL A 1 99 ? 40.064 43.088 31.297 1.00 8.30 99 VAL A CA 1
ATOM 1955 C C . VAL A 1 99 ? 39.140 43.521 30.160 1.00 7.53 99 VAL A C 1
ATOM 1956 O O . VAL A 1 99 ? 38.153 42.816 29.868 1.00 7.09 99 VAL A O 1
ATOM 1969 N N . ARG A 1 100 ? 39.433 44.650 29.515 1.00 7.32 100 ARG A N 1
ATOM 1970 C CA A ARG A 1 100 ? 38.654 45.076 28.368 0.66 7.92 100 ARG A CA 1
ATOM 1971 C CA B ARG A 1 100 ? 38.650 45.083 28.356 0.34 6.62 100 ARG A CA 1
ATOM 1972 C C . ARG A 1 100 ? 38.652 44.018 27.266 1.00 6.99 100 ARG A C 1
ATOM 1973 O O . ARG A 1 100 ? 37.612 43.745 26.666 1.00 7.06 100 ARG A O 1
ATOM 2012 N N . MET A 1 101 ? 39.822 43.438 26.986 1.00 7.04 101 MET A N 1
ATOM 2013 C CA A MET A 1 101 ? 39.960 42.440 25.921 0.09 7.47 101 MET A CA 1
ATOM 2014 C CA B MET A 1 101 ? 39.899 42.461 25.892 0.91 7.59 101 MET A CA 1
ATOM 2015 C C . MET A 1 101 ? 39.168 41.175 26.226 1.00 6.77 101 MET A C 1
ATOM 2016 O O . MET A 1 101 ? 38.533 40.580 25.339 1.00 6.57 101 MET A O 1
ATOM 2043 N N . LEU A 1 102 ? 39.231 40.760 27.486 1.00 6.68 102 LEU A N 1
ATOM 2044 C CA . LEU A 1 102 ? 38.529 39.569 27.948 1.00 7.40 102 LEU A CA 1
ATOM 2045 C C . LEU A 1 102 ? 37.022 39.787 27.809 1.00 7.10 102 LEU A C 1
ATOM 2046 O O . LEU A 1 102 ? 36.302 38.934 27.298 1.00 6.39 102 LEU A O 1
ATOM 2062 N N . GLY A 1 103 ? 36.535 40.943 28.248 1.00 6.88 103 GLY A N 1
ATOM 2063 C CA . GLY A 1 103 ? 35.134 41.292 28.080 1.00 6.95 103 GLY A CA 1
ATOM 2064 C C . GLY A 1 103 ? 34.717 41.348 26.613 1.00 7.11 103 GLY A C 1
ATOM 2065 O O . GLY A 1 103 ? 33.643 40.894 26.257 1.00 6.42 103 GLY A O 1
ATOM 2069 N N . ALA A 1 104 ? 35.576 41.931 25.780 1.00 6.54 104 ALA A N 1
ATOM 2070 C CA . ALA A 1 104 ? 35.286 42.072 24.357 1.00 6.62 104 ALA A CA 1
ATOM 2071 C C . ALA A 1 104 ? 35.143 40.699 23.696 1.00 6.31 104 ALA A C 1
ATOM 2072 O O . ALA A 1 104 ? 34.186 40.462 22.953 1.00 6.21 104 ALA A O 1
ATOM 2079 N N . LEU A 1 105 ? 36.076 39.782 23.959 1.00 6.06 105 LEU A N 1
ATOM 2080 C CA . LEU A 1 105 ? 35.953 38.435 23.393 1.00 6.45 105 LEU A CA 1
ATOM 2081 C C . LEU A 1 105 ? 34.684 37.748 23.896 1.00 6.63 105 LEU A C 1
ATOM 2082 O O . LEU A 1 105 ? 33.942 37.149 23.119 1.00 6.49 105 LEU A O 1
ATOM 2098 N N . TYR A 1 106 ? 34.423 37.832 25.196 1.00 6.56 106 TYR A N 1
ATOM 2099 C CA . TYR A 1 106 ? 33.257 37.169 25.743 1.00 6.83 106 TYR A CA 1
ATOM 2100 C C . TYR A 1 106 ? 31.968 37.702 25.121 1.00 7.07 106 TYR A C 1
ATOM 2101 O O . TYR A 1 106 ? 31.059 36.926 24.758 1.00 7.24 106 TYR A O 1
ATOM 2119 N N . MET A 1 107 ? 31.872 39.018 24.991 1.00 6.68 107 MET A N 1
ATOM 2120 C CA . MET A 1 107 ? 30.740 39.609 24.316 1.00 6.88 107 MET A CA 1
ATOM 2121 C C . MET A 1 107 ? 30.616 39.127 22.874 1.00 7.01 107 MET A C 1
ATOM 2122 O O . MET A 1 107 ? 29.512 38.797 22.409 1.00 7.67 107 MET A O 1
ATOM 2136 N N . ARG A 1 108 ? 31.729 39.040 22.170 1.00 6.84 108 ARG A N 1
ATOM 2137 C CA . ARG A 1 108 ? 31.666 38.523 20.794 1.00 6.85 108 ARG A CA 1
ATOM 2138 C C . ARG A 1 108 ? 31.162 37.089 20.744 1.00 7.27 108 ARG A C 1
ATOM 2139 O O . ARG A 1 108 ? 30.455 36.718 19.818 1.00 7.53 108 ARG A O 1
ATOM 2160 N N . LEU A 1 109 ? 31.507 36.276 21.740 1.00 7.39 109 LEU A N 1
ATOM 2161 C CA . LEU A 1 109 ? 31.098 34.884 21.773 1.00 8.24 109 LEU A CA 1
ATOM 2162 C C . LEU A 1 109 ? 29.637 34.688 22.158 1.00 9.24 109 LEU A C 1
ATOM 2163 O O . LEU A 1 109 ? 29.020 33.719 21.717 1.00 10.32 109 LEU A O 1
ATOM 2179 N N . THR A 1 110 ? 29.080 35.589 22.958 1.00 8.96 110 THR A N 1
ATOM 2180 C CA . THR A 1 110 ? 27.783 35.338 23.589 1.00 9.82 110 THR A CA 1
ATOM 2181 C C . THR A 1 110 ? 26.713 36.378 23.338 1.00 10.50 110 THR A C 1
ATOM 2182 O O . THR A 1 110 ? 25.540 36.103 23.586 1.00 12.19 110 THR A O 1
ATOM 2193 N N . GLY A 1 111 ? 27.101 37.577 22.912 1.00 10.35 111 GLY A N 1
ATOM 2194 C CA . GLY A 1 111 ? 26.147 38.652 22.750 1.00 10.95 111 GLY A CA 1
ATOM 2195 C C . GLY A 1 111 ? 25.341 38.570 21.484 1.00 11.71 111 GLY A C 1
ATOM 2196 O O . GLY A 1 111 ? 25.686 37.880 20.519 1.00 12.73 111 GLY A O 1
ATOM 2200 N N . THR A 1 112 ? 24.251 39.318 21.470 1.00 11.76 112 THR A N 1
ATOM 2201 C CA . THR A 1 112 ? 23.498 39.487 20.238 1.00 12.48 112 THR A CA 1
ATOM 2202 C C . THR A 1 112 ? 24.328 40.257 19.224 1.00 11.49 112 THR A C 1
ATOM 2203 O O . THR A 1 112 ? 25.304 40.921 19.563 1.00 10.96 112 THR A O 1
ATOM 2214 N N . ALA A 1 113 ? 23.926 40.205 17.968 1.00 12.35 113 ALA A N 1
ATOM 2215 C CA . ALA A 1 113 ? 24.642 40.949 16.942 1.00 12.54 113 ALA A CA 1
ATOM 2216 C C . ALA A 1 113 ? 24.649 42.445 17.297 1.00 11.42 113 ALA A C 1
ATOM 2217 O O . ALA A 1 113 ? 25.663 43.121 17.176 1.00 11.12 113 ALA A O 1
ATOM 2224 N N . ILE A 1 114 ? 23.506 42.970 17.720 1.00 12.01 114 ILE A N 1
ATOM 2225 C CA . ILE A 1 114 ? 23.409 44.372 18.115 1.00 12.84 114 ILE A CA 1
ATOM 2226 C C . ILE A 1 114 ? 24.421 44.684 19.214 1.00 11.79 114 ILE A C 1
ATOM 2227 O O . ILE A 1 114 ? 25.129 45.680 19.135 1.00 11.74 114 ILE A O 1
ATOM 2243 N N . ASP A 1 115 ? 24.493 43.835 20.237 1.00 11.29 115 ASP A N 1
ATOM 2244 C CA A ASP A 1 115 ? 25.418 44.139 21.303 0.56 11.38 115 ASP A CA 1
ATOM 2245 C CA B ASP A 1 115 ? 25.450 43.950 21.357 0.44 11.26 115 ASP A CA 1
ATOM 2246 C C . ASP A 1 115 ? 26.883 44.043 20.849 1.00 10.47 115 ASP A C 1
ATOM 2247 O O . ASP A 1 115 ? 27.711 44.817 21.329 1.00 10.01 115 ASP A O 1
ATOM 2264 N N . CYS A 1 116 ? 27.197 43.151 19.920 1.00 9.43 116 CYS A N 1
ATOM 2265 C CA . CYS A 1 116 ? 28.561 43.076 19.421 1.00 9.43 116 CYS A CA 1
ATOM 2266 C C . CYS A 1 116 ? 28.977 44.419 18.821 1.00 9.01 116 CYS A C 1
ATOM 2267 O O . CYS A 1 116 ? 30.035 44.947 19.135 1.00 9.74 116 CYS A O 1
ATOM 2275 N N . TYR A 1 117 ? 28.174 44.974 17.922 1.00 9.12 117 TYR A N 1
ATOM 2276 C CA . TYR A 1 117 ? 28.554 46.244 17.315 1.00 9.77 117 TYR A CA 1
ATOM 2277 C C . TYR A 1 117 ? 28.526 47.367 18.354 1.00 9.53 117 TYR A C 1
ATOM 2278 O O . TYR A 1 117 ? 29.449 48.177 18.434 1.00 10.25 117 TYR A O 1
ATOM 2296 N N . LYS A 1 118 ? 27.473 47.413 19.157 1.00 9.55 118 LYS A N 1
ATOM 2297 C CA . LYS A 1 118 ? 27.289 48.503 20.102 1.00 9.92 118 LYS A CA 1
ATOM 2298 C C . LYS A 1 118 ? 28.431 48.602 21.100 1.00 9.74 118 LYS A C 1
ATOM 2299 O O . LYS A 1 118 ? 28.910 49.689 21.372 1.00 10.46 118 LYS A O 1
ATOM 2318 N N . TYR A 1 119 ? 28.846 47.474 21.659 1.00 9.27 119 TYR A N 1
ATOM 2319 C CA . TYR A 1 119 ? 29.865 47.476 22.694 1.00 9.36 119 TYR A CA 1
ATOM 2320 C C . TYR A 1 119 ? 31.297 47.391 22.185 1.00 8.68 119 TYR A C 1
ATOM 2321 O O . TYR A 1 119 ? 32.207 47.854 22.856 1.00 9.25 119 TYR A O 1
ATOM 2339 N N . LEU A 1 120 ? 31.511 46.789 21.017 1.00 7.89 120 LEU A N 1
ATOM 2340 C CA . LEU A 1 120 ? 32.892 46.621 20.543 1.00 7.70 120 LEU A CA 1
ATOM 2341 C C . LEU A 1 120 ? 33.358 47.788 19.662 1.00 7.43 120 LEU A C 1
ATOM 2342 O O . LEU A 1 120 ? 34.500 48.182 19.753 1.00 7.73 120 LEU A O 1
ATOM 2358 N N . GLU A 1 121 ? 32.478 48.349 18.838 1.00 8.53 121 GLU A N 1
ATOM 2359 C CA . GLU A 1 121 ? 32.913 49.416 17.929 1.00 9.27 121 GLU A CA 1
ATOM 2360 C C . GLU A 1 121 ? 33.579 50.626 18.622 1.00 9.14 121 GLU A C 1
ATOM 2361 O O . GLU A 1 121 ? 34.524 51.177 18.071 1.00 9.16 121 GLU A O 1
ATOM 2373 N N . PRO A 1 122 ? 33.120 51.038 19.821 1.00 9.32 122 PRO A N 1
ATOM 2374 C CA . PRO A 1 122 ? 33.805 52.180 20.450 1.00 10.07 122 PRO A CA 1
ATOM 2375 C C . PRO A 1 122 ? 35.271 51.912 20.723 1.00 9.36 122 PRO A C 1
ATOM 2376 O O . PRO A 1 122 ? 36.058 52.856 20.802 1.00 9.73 122 PRO A O 1
ATOM 2387 N N . LEU A 1 123 ? 35.654 50.640 20.852 1.00 8.62 123 LEU A N 1
ATOM 2388 C CA A LEU A 1 123 ? 37.033 50.312 21.157 0.40 8.71 123 LEU A CA 1
ATOM 2389 C CA B LEU A 1 123 ? 37.031 50.307 21.151 0.60 9.08 123 LEU A CA 1
ATOM 2390 C C . LEU A 1 123 ? 37.962 50.441 19.945 1.00 8.42 123 LEU A C 1
ATOM 2391 O O . LEU A 1 123 ? 39.167 50.346 20.080 1.00 8.26 123 LEU A O 1
ATOM 2422 N N . TYR A 1 124 ? 37.405 50.740 18.766 1.00 8.38 124 TYR A N 1
ATOM 2423 C CA . TYR A 1 124 ? 38.257 51.138 17.665 1.00 8.93 124 TYR A CA 1
ATOM 2424 C C . TYR A 1 124 ? 39.038 52.425 17.975 1.00 9.27 124 TYR A C 1
ATOM 2425 O O . TYR A 1 124 ? 40.029 52.696 17.314 1.00 10.29 124 TYR A O 1
ATOM 2443 N N . ASN A 1 125 ? 38.594 53.189 18.981 1.00 9.05 125 ASN A N 1
ATOM 2444 C CA A ASN A 1 125 ? 39.326 54.377 19.411 0.90 9.51 125 ASN A CA 1
ATOM 2445 C CA B ASN A 1 125 ? 39.294 54.385 19.419 0.10 9.99 125 ASN A CA 1
ATOM 2446 C C . ASN A 1 125 ? 40.493 54.105 20.330 1.00 9.78 125 ASN A C 1
ATOM 2447 O O . ASN A 1 125 ? 41.232 55.029 20.695 1.00 10.50 125 ASN A O 1
ATOM 2468 N N . ASP A 1 126 ? 40.676 52.841 20.712 1.00 8.95 126 ASP A N 1
ATOM 2469 C CA . ASP A 1 126 ? 41.733 52.463 21.646 1.00 8.59 126 ASP A CA 1
ATOM 2470 C C . ASP A 1 126 ? 42.922 51.972 20.836 1.00 8.54 126 ASP A C 1
ATOM 2471 O O . ASP A 1 126 ? 42.895 50.887 20.248 1.00 8.84 126 ASP A O 1
ATOM 2480 N N . TYR A 1 127 ? 43.970 52.797 20.787 1.00 8.19 127 TYR A N 1
ATOM 2481 C CA . TYR A 1 127 ? 45.148 52.522 19.987 1.00 8.56 127 TYR A CA 1
ATOM 2482 C C . TYR A 1 127 ? 46.276 51.896 20.811 1.00 9.08 127 TYR A C 1
ATOM 2483 O O . TYR A 1 127 ? 47.391 51.721 20.324 1.00 9.82 127 TYR A O 1
ATOM 2501 N N . ARG A 1 128 ? 45.990 51.546 22.060 1.00 8.77 128 ARG A N 1
ATOM 2502 C CA A ARG A 1 128 ? 47.041 51.076 22.958 0.66 8.51 128 ARG A CA 1
ATOM 2503 C CA B ARG A 1 128 ? 47.036 51.083 22.962 0.34 9.68 128 ARG A CA 1
ATOM 2504 C C . ARG A 1 128 ? 47.633 49.741 22.553 1.00 9.09 128 ARG A C 1
ATOM 2505 O O . ARG A 1 128 ? 46.954 48.871 22.024 1.00 9.07 128 ARG A O 1
ATOM 2544 N N . LYS A 1 129 ? 48.910 49.590 22.832 1.00 10.42 129 LYS A N 1
ATOM 2545 C CA A LYS A 1 129 ? 49.590 48.329 22.611 0.51 12.26 129 LYS A CA 1
ATOM 2546 C CA B LYS A 1 129 ? 49.586 48.329 22.605 0.49 12.41 129 LYS A CA 1
ATOM 2547 C C . LYS A 1 129 ? 49.152 47.281 23.624 1.00 12.04 129 LYS A C 1
ATOM 2548 O O . LYS A 1 129 ? 49.018 47.574 24.807 1.00 12.40 129 LYS A O 1
ATOM 2585 N N . ILE A 1 130 ? 48.945 46.062 23.141 1.00 11.64 130 ILE A N 1
ATOM 2586 C CA . ILE A 1 130 ? 48.707 44.891 23.978 1.00 11.55 130 ILE A CA 1
ATOM 2587 C C . ILE A 1 130 ? 49.643 43.775 23.529 1.00 11.42 130 ILE A C 1
ATOM 2588 O O . ILE A 1 130 ? 49.980 43.638 22.352 1.00 13.50 130 ILE A O 1
ATOM 2604 N N . LYS A 1 131 ? 50.023 42.964 24.501 1.00 10.36 131 LYS A N 1
ATOM 2605 C CA A LYS A 1 131 ? 50.838 41.787 24.255 0.50 10.88 131 LYS A CA 1
ATOM 2606 C CA B LYS A 1 131 ? 50.836 41.787 24.258 0.50 10.82 131 LYS A CA 1
ATOM 2607 C C . LYS A 1 131 ? 49.929 40.602 23.951 1.00 10.34 131 LYS A C 1
ATOM 2608 O O . LYS A 1 131 ? 48.864 40.448 24.542 1.00 10.62 131 LYS A O 1
ATOM 2643 N N . SER A 1 132 ? 50.378 39.775 23.020 1.00 11.91 132 SER A N 1
ATOM 2644 C CA A SER A 1 132 ? 49.671 38.581 22.586 0.90 12.58 132 SER A CA 1
ATOM 2645 C CA B SER A 1 132 ? 49.662 38.556 22.699 0.10 12.95 132 SER A CA 1
ATOM 2646 C C . SER A 1 132 ? 50.643 37.406 22.577 1.00 13.53 132 SER A C 1
ATOM 2647 O O . SER A 1 132 ? 51.779 37.566 22.160 1.00 15.69 132 SER A O 1
ATOM 2662 N N . GLN A 1 133 ? 50.205 36.254 23.045 1.00 12.74 133 GLN A N 1
ATOM 2663 C CA . GLN A 1 133 ? 51.014 35.053 22.871 1.00 13.52 133 GLN A CA 1
ATOM 2664 C C . GLN A 1 133 ? 50.520 34.376 21.607 1.00 13.67 133 GLN A C 1
ATOM 2665 O O . GLN A 1 133 ? 49.373 33.957 21.517 1.00 14.20 133 GLN A O 1
ATOM 2679 N N . ASN A 1 134 ? 51.405 34.263 20.625 1.00 14.29 134 ASN A N 1
ATOM 2680 C CA A ASN A 1 134 ? 51.111 33.639 19.339 0.59 15.47 134 ASN A CA 1
ATOM 2681 C CA B ASN A 1 134 ? 50.987 33.650 19.380 0.41 15.81 134 ASN A CA 1
ATOM 2682 C C . ASN A 1 134 ? 50.883 32.138 19.513 1.00 15.31 134 ASN A C 1
ATOM 2683 O O . ASN A 1 134 ? 51.319 31.547 20.492 1.00 15.05 134 ASN A O 1
ATOM 2704 N N . ARG A 1 135 ? 50.241 31.536 18.527 1.00 15.91 135 ARG A N 1
ATOM 2705 C CA . ARG A 1 135 ? 49.992 30.110 18.508 1.00 16.68 135 ARG A CA 1
ATOM 2706 C C . ARG A 1 135 ? 51.286 29.301 18.624 1.00 17.21 135 ARG A C 1
ATOM 2707 O O . ARG A 1 135 ? 51.257 28.170 19.095 1.00 15.88 135 ARG A O 1
ATOM 2728 N N . ASN A 1 136 ? 52.411 29.898 18.233 1.00 19.22 136 ASN A N 1
ATOM 2729 C CA A ASN A 1 136 ? 53.710 29.232 18.326 0.72 20.52 136 ASN A CA 1
ATOM 2730 C CA B ASN A 1 136 ? 53.720 29.249 18.326 0.28 21.32 136 ASN A CA 1
ATOM 2731 C C . ASN A 1 136 ? 54.441 29.469 19.653 1.00 21.20 136 ASN A C 1
ATOM 2732 O O . ASN A 1 136 ? 55.567 29.006 19.829 1.00 23.45 136 ASN A O 1
ATOM 2753 N N . GLY A 1 137 ? 53.807 30.193 20.579 1.00 19.14 137 GLY A N 1
ATOM 2754 C CA . GLY A 1 137 ? 54.367 30.410 21.902 1.00 20.06 137 GLY A CA 1
ATOM 2755 C C . GLY A 1 137 ? 55.123 31.718 22.073 1.00 20.59 137 GLY A C 1
ATOM 2756 O O . GLY A 1 137 ? 55.434 32.112 23.189 1.00 21.39 137 GLY A O 1
ATOM 2760 N N . GLU A 1 138 ? 55.440 32.380 20.968 1.00 21.23 138 GLU A N 1
ATOM 2761 C CA A GLU A 1 138 ? 56.186 33.630 21.042 0.61 21.42 138 GLU A CA 1
ATOM 2762 C CA B GLU A 1 138 ? 56.180 33.641 21.007 0.39 21.52 138 GLU A CA 1
ATOM 2763 C C . GLU A 1 138 ? 55.261 34.798 21.362 1.00 20.05 138 GLU A C 1
ATOM 2764 O O . GLU A 1 138 ? 54.094 34.803 20.985 1.00 19.78 138 GLU A O 1
ATOM 2787 N N . PHE A 1 139 ? 55.795 35.776 22.072 1.00 18.91 139 PHE A N 1
ATOM 2788 C CA . PHE A 1 139 ? 55.027 36.982 22.384 1.00 18.44 139 PHE A CA 1
ATOM 2789 C C . PHE A 1 139 ? 55.213 38.030 21.296 1.00 18.81 139 PHE A C 1
ATOM 2790 O O . PHE A 1 139 ? 56.296 38.184 20.736 1.00 20.83 139 PHE A O 1
ATOM 2807 N N . GLU A 1 140 ? 54.107 38.685 20.973 1.00 17.68 140 GLU A N 1
ATOM 2808 C CA A GLU A 1 140 ? 54.034 39.696 19.928 0.58 17.81 140 GLU A CA 1
ATOM 2809 C CA B GLU A 1 140 ? 54.078 39.716 19.950 0.42 17.52 140 GLU A CA 1
ATOM 2810 C C . GLU A 1 140 ? 53.221 40.880 20.442 1.00 16.22 140 GLU A C 1
ATOM 2811 O O . GLU A 1 140 ? 52.508 40.773 21.445 1.00 17.23 140 GLU A O 1
ATOM 2834 N N . LEU A 1 141 ? 53.305 41.996 19.745 1.00 16.25 141 LEU A N 1
ATOM 2835 C CA . LEU A 1 141 ? 52.522 43.174 20.102 1.00 16.97 141 LEU A CA 1
ATOM 2836 C C . LEU A 1 141 ? 51.510 43.487 19.013 1.00 16.17 141 LEU A C 1
ATOM 2837 O O . LEU A 1 141 ? 51.743 43.260 17.831 1.00 18.49 141 LEU A O 1
ATOM 2853 N N . MET A 1 142 ? 50.362 43.997 19.430 1.00 13.68 142 MET A N 1
ATOM 2854 C CA . MET A 1 142 ? 49.373 44.494 18.494 1.00 13.41 142 MET A CA 1
ATOM 2855 C C . MET A 1 142 ? 48.681 45.636 19.210 1.00 11.50 142 MET A C 1
ATOM 2856 O O . MET A 1 142 ? 49.066 45.974 20.320 1.00 11.89 142 MET A O 1
ATOM 2870 N N . HIS A 1 143 ? 47.674 46.233 18.588 1.00 10.89 143 HIS A N 1
ATOM 2871 C CA . HIS A 1 143 ? 46.900 47.285 19.243 1.00 9.80 143 HIS A CA 1
ATOM 2872 C C . HIS A 1 143 ? 45.516 46.794 19.596 1.00 9.44 143 HIS A C 1
ATOM 2873 O O . HIS A 1 143 ? 44.988 45.901 18.947 1.00 10.11 143 HIS A O 1
ATOM 2887 N N . VAL A 1 144 ? 44.903 47.414 20.600 1.00 8.93 144 VAL A N 1
ATOM 2888 C CA . VAL A 1 144 ? 43.539 47.069 20.997 1.00 8.79 144 VAL A CA 1
ATOM 2889 C C . VAL A 1 144 ? 42.596 47.120 19.814 1.00 9.14 144 VAL A C 1
ATOM 2890 O O . VAL A 1 144 ? 41.848 46.179 19.565 1.00 9.20 144 VAL A O 1
ATOM 2903 N N . ASP A 1 145 ? 42.660 48.205 19.034 1.00 9.09 145 ASP A N 1
ATOM 2904 C CA . ASP A 1 145 ? 41.748 48.358 17.918 1.00 9.29 145 ASP A CA 1
ATOM 2905 C C . ASP A 1 145 ? 41.841 47.233 16.895 1.00 9.31 145 ASP A C 1
ATOM 2906 O O . ASP A 1 145 ? 40.851 46.890 16.260 1.00 9.25 145 ASP A O 1
ATOM 2915 N N . GLU A 1 146 ? 43.031 46.659 16.753 1.00 9.01 146 GLU A N 1
ATOM 2916 C CA . GLU A 1 146 ? 43.250 45.536 15.839 1.00 9.45 146 GLU A CA 1
ATOM 2917 C C . GLU A 1 146 ? 42.596 44.253 16.357 1.00 9.37 146 GLU A C 1
ATOM 2918 O O . GLU A 1 146 ? 42.064 43.459 15.569 1.00 9.73 146 GLU A O 1
ATOM 2930 N N . PHE A 1 147 ? 42.640 44.052 17.662 1.00 8.58 147 PHE A N 1
ATOM 2931 C CA . PHE A 1 147 ? 41.978 42.893 18.269 1.00 8.80 147 PHE A CA 1
ATOM 2932 C C . PHE A 1 147 ? 40.486 43.021 18.048 1.00 8.73 147 PHE A C 1
ATOM 2933 O O . PHE A 1 147 ? 39.814 42.040 17.716 1.00 8.03 147 PHE A O 1
ATOM 2950 N N . ILE A 1 148 ? 39.945 44.226 18.222 1.00 8.37 148 ILE A N 1
ATOM 2951 C CA . ILE A 1 148 ? 38.534 44.472 17.969 1.00 8.78 148 ILE A CA 1
ATOM 2952 C C . ILE A 1 148 ? 38.175 44.205 16.515 1.00 8.59 148 ILE A C 1
ATOM 2953 O O . ILE A 1 148 ? 37.152 43.586 16.217 1.00 8.12 148 ILE A O 1
ATOM 2969 N N . ASP A 1 149 ? 39.033 44.630 15.607 1.00 8.34 149 ASP A N 1
ATOM 2970 C CA . ASP A 1 149 ? 38.781 44.379 14.197 1.00 9.51 149 ASP A CA 1
ATOM 2971 C C . ASP A 1 149 ? 38.720 42.892 13.896 1.00 9.24 149 ASP A C 1
ATOM 2972 O O . ASP A 1 149 ? 37.880 42.448 13.139 1.00 9.69 149 ASP A O 1
ATOM 2981 N N . GLU A 1 150 ? 39.591 42.116 14.533 1.00 8.24 150 GLU A N 1
ATOM 2982 C CA A GLU A 1 150 ? 39.535 40.667 14.387 0.47 8.60 150 GLU A CA 1
ATOM 2983 C CA B GLU A 1 150 ? 39.525 40.671 14.379 0.53 8.37 150 GLU A CA 1
ATOM 2984 C C . GLU A 1 150 ? 38.240 40.102 14.974 1.00 7.99 150 GLU A C 1
ATOM 2985 O O . GLU A 1 150 ? 37.604 39.251 14.382 1.00 8.04 150 GLU A O 1
ATOM 3008 N N . LEU A 1 151 ? 37.830 40.577 16.150 1.00 7.23 151 LEU A N 1
ATOM 3009 C CA . LEU A 1 151 ? 36.561 40.115 16.680 1.00 7.57 151 LEU A CA 1
ATOM 3010 C C . LEU A 1 151 ? 35.399 40.364 15.740 1.00 7.81 151 LEU A C 1
ATOM 3011 O O . LEU A 1 151 ? 34.522 39.525 15.583 1.00 8.06 151 LEU A O 1
ATOM 3027 N N . LEU A 1 152 ? 35.365 41.546 15.126 1.00 8.12 152 LEU A N 1
ATOM 3028 C CA . LEU A 1 152 ? 34.216 41.882 14.304 1.00 8.89 152 LEU A CA 1
ATOM 3029 C C . LEU A 1 152 ? 34.277 41.297 12.898 1.00 9.88 152 LEU A C 1
ATOM 3030 O O . LEU A 1 152 ? 33.227 41.220 12.241 1.00 11.34 152 LEU A O 1
ATOM 3046 N N . HIS A 1 153 ? 35.456 40.864 12.440 1.00 9.34 153 HIS A N 1
ATOM 3047 C CA . HIS A 1 153 ? 35.578 40.416 11.042 1.00 10.60 153 HIS A CA 1
ATOM 3048 C C . HIS A 1 153 ? 36.255 39.096 10.777 1.00 11.45 153 HIS A C 1
ATOM 3049 O O . HIS A 1 153 ? 36.146 38.592 9.662 1.00 14.93 153 HIS A O 1
ATOM 3063 N N . SER A 1 154 ? 36.971 38.519 11.719 1.00 10.63 154 SER A N 1
ATOM 3064 C CA A SER A 1 154 ? 37.690 37.266 11.488 0.79 11.56 154 SER A CA 1
ATOM 3065 C CA B SER A 1 154 ? 37.675 37.273 11.444 0.21 10.97 154 SER A CA 1
ATOM 3066 C C . SER A 1 154 ? 36.879 36.041 11.865 1.00 10.70 154 SER A C 1
ATOM 3067 O O . SER A 1 154 ? 35.889 36.115 12.583 1.00 10.87 154 SER A O 1
ATOM 3082 N N . GLU A 1 155 ? 37.337 34.891 11.397 1.00 10.81 155 GLU A N 1
ATOM 3083 C CA A GLU A 1 155 ? 36.628 33.658 11.689 0.69 11.53 155 GLU A CA 1
ATOM 3084 C CA B GLU A 1 155 ? 36.692 33.624 11.644 0.31 11.92 155 GLU A CA 1
ATOM 3085 C C . GLU A 1 155 ? 37.037 33.036 13.025 1.00 10.59 155 GLU A C 1
ATOM 3086 O O . GLU A 1 155 ? 36.246 32.350 13.613 1.00 11.25 155 GLU A O 1
ATOM 3109 N N . ARG A 1 156 ? 38.258 33.278 13.463 1.00 10.39 156 ARG A N 1
ATOM 3110 C CA . ARG A 1 156 ? 38.796 32.624 14.647 1.00 11.01 156 ARG A CA 1
ATOM 3111 C C . ARG A 1 156 ? 39.695 33.603 15.366 1.00 10.40 156 ARG A C 1
ATOM 3112 O O . ARG A 1 156 ? 40.555 34.214 14.749 1.00 11.45 156 ARG A O 1
ATOM 3133 N N . VAL A 1 157 ? 39.470 33.743 16.668 1.00 8.76 157 VAL A N 1
ATOM 3134 C CA . VAL A 1 157 ? 40.290 34.591 17.529 1.00 8.52 157 VAL A CA 1
ATOM 3135 C C . VAL A 1 157 ? 40.586 33.818 18.800 1.00 7.93 157 VAL A C 1
ATOM 3136 O O . VAL A 1 157 ? 39.699 33.173 19.347 1.00 7.87 157 VAL A O 1
ATOM 3149 N N . CYS A 1 158 ? 41.836 33.881 19.254 1.00 8.04 158 CYS A N 1
ATOM 3150 C CA . CYS A 1 158 ? 42.257 33.123 20.440 1.00 8.17 158 CYS A CA 1
ATOM 3151 C C . CYS A 1 158 ? 41.896 31.653 20.337 1.00 8.15 158 CYS A C 1
ATOM 3152 O O . CYS A 1 158 ? 41.566 31.005 21.320 1.00 8.39 158 CYS A O 1
ATOM 3160 N N . ASP A 1 159 ? 41.978 31.143 19.101 1.00 7.60 159 ASP A N 1
ATOM 3161 C CA . ASP A 1 159 ? 41.765 29.713 18.794 1.00 7.78 159 ASP A CA 1
ATOM 3162 C C . ASP A 1 159 ? 40.353 29.252 19.009 1.00 7.77 159 ASP A C 1
ATOM 3163 O O . ASP A 1 159 ? 40.094 28.049 19.085 1.00 8.13 159 ASP A O 1
ATOM 3172 N N . ILE A 1 160 ? 39.432 30.199 19.060 1.00 8.15 160 ILE A N 1
ATOM 3173 C CA . ILE A 1 160 ? 38.010 29.920 19.133 1.00 8.20 160 ILE A CA 1
ATOM 3174 C C . ILE A 1 160 ? 37.330 30.339 17.840 1.00 8.31 160 ILE A C 1
ATOM 3175 O O . ILE A 1 160 ? 37.495 31.482 17.388 1.00 8.92 160 ILE A O 1
ATOM 3191 N N . ILE A 1 161 ? 36.585 29.434 17.211 1.00 9.21 161 ILE A N 1
ATOM 3192 C CA A ILE A 1 161 ? 35.781 29.807 16.063 0.80 10.06 161 ILE A CA 1
ATOM 3193 C CA B ILE A 1 161 ? 35.757 29.792 16.066 0.20 10.48 161 ILE A CA 1
ATOM 31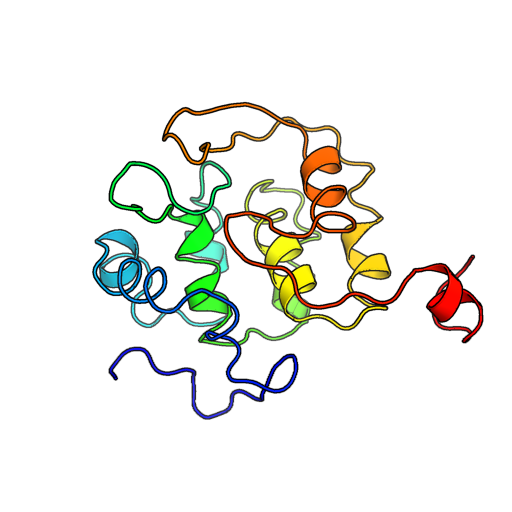94 C C . ILE A 1 161 ? 34.638 30.692 16.544 1.00 11.04 161 ILE A C 1
ATOM 3195 O O . ILE A 1 161 ? 33.856 30.311 17.408 1.00 14.88 161 ILE A O 1
ATOM 3226 N N . LEU A 1 162 ? 34.574 31.895 15.992 1.00 9.31 162 LEU A N 1
ATOM 3227 C CA . LEU A 1 162 ? 33.599 32.855 16.465 1.00 10.57 162 LEU A CA 1
ATOM 3228 C C . LEU A 1 162 ? 32.233 32.527 15.870 1.00 12.03 162 LEU A C 1
ATOM 3229 O O . LEU A 1 162 ? 32.135 32.189 14.692 1.00 14.09 162 LEU A O 1
ATOM 3245 N N . PRO A 1 163 ? 31.171 32.592 16.680 1.00 10.84 163 PRO A N 1
ATOM 3246 C CA . PRO A 1 163 ? 29.826 32.327 16.174 1.00 12.29 163 PRO A CA 1
ATOM 3247 C C . PRO A 1 163 ? 29.443 33.327 15.109 1.00 11.79 163 PRO A C 1
ATOM 3248 O O . PRO A 1 163 ? 29.957 34.438 15.035 1.00 11.33 163 PRO A O 1
ATOM 3259 N N . ARG A 1 164 ? 28.498 32.900 14.287 1.00 14.59 164 ARG A N 1
ATOM 3260 C CA A ARG A 1 164 ? 28.007 33.690 13.171 0.80 17.12 164 ARG A CA 1
ATOM 3261 C CA B ARG A 1 164 ? 28.014 33.685 13.163 0.20 17.05 164 ARG A CA 1
ATOM 3262 C C . ARG A 1 164 ? 27.502 35.045 13.633 1.00 16.55 164 ARG A C 1
ATOM 3263 O O . ARG A 1 164 ? 26.720 35.121 14.561 1.00 18.95 164 ARG A O 1
ATOM 3302 N N . LEU A 1 165 ? 27.985 36.100 12.981 1.00 14.93 165 LEU A N 1
ATOM 3303 C CA . LEU A 1 165 ? 27.616 37.488 13.303 1.00 14.56 165 LEU A CA 1
ATOM 3304 C C . LEU A 1 165 ? 26.974 38.124 12.073 1.00 14.77 165 LEU A C 1
ATOM 3305 O O . LEU A 1 165 ? 27.591 38.226 11.003 1.00 15.72 165 LEU A O 1
ATOM 3321 N N . GLN A 1 166 ? 25.736 38.550 12.232 1.00 14.56 166 GLN A N 1
ATOM 3322 C CA . GLN A 1 166 ? 25.029 39.211 11.155 1.00 14.16 166 GLN A CA 1
ATOM 3323 C C . GLN A 1 166 ? 25.775 40.476 10.721 1.00 14.14 166 GLN A C 1
ATOM 3324 O O . GLN A 1 166 ? 26.437 41.152 11.528 1.00 14.08 166 GLN A O 1
ATOM 3338 N N . LYS A 1 167 ? 25.691 40.778 9.426 1.00 15.88 167 LYS A N 1
ATOM 3339 C CA . LYS A 1 167 ? 26.360 41.934 8.860 1.00 17.68 167 LYS A CA 1
ATOM 3340 C C . LYS A 1 167 ? 25.703 43.203 9.329 1.00 17.51 167 LYS A C 1
ATOM 3341 O O . LYS A 1 167 ? 24.491 43.255 9.528 1.00 17.61 167 LYS A O 1
ATOM 3360 N N . ARG A 1 168 ? 26.526 44.227 9.519 1.00 17.95 168 ARG A N 1
ATOM 3361 C CA . ARG A 1 168 ? 26.047 45.488 10.061 1.00 18.90 168 ARG A CA 1
ATOM 3362 C C . ARG A 1 168 ? 24.892 46.080 9.238 1.00 19.89 168 ARG A C 1
ATOM 3363 O O . ARG A 1 168 ? 23.941 46.578 9.813 1.00 20.50 168 ARG A O 1
ATOM 3384 N N . TYR A 1 169 ? 24.951 45.956 7.908 1.00 21.82 169 TYR A N 1
ATOM 3385 C CA . TYR A 1 169 ? 23.904 46.537 7.034 1.00 23.63 169 TYR A CA 1
ATOM 3386 C C . TYR A 1 169 ? 22.506 46.038 7.354 1.00 22.87 169 TYR A C 1
ATOM 3387 O O . TYR A 1 169 ? 21.536 46.784 7.261 1.00 24.16 169 TYR A O 1
ATOM 3405 N N . VAL A 1 170 ? 22.390 44.772 7.716 1.00 21.26 170 VAL A N 1
ATOM 3406 C CA . VAL A 1 170 ? 21.103 44.164 7.987 1.00 21.72 170 VAL A CA 1
ATOM 3407 C C . VAL A 1 170 ? 20.478 44.739 9.251 1.00 22.36 170 VAL A C 1
ATOM 3408 O O . VAL A 1 170 ? 19.276 45.015 9.294 1.00 23.85 170 VAL A O 1
ATOM 3421 N N . LEU A 1 171 ? 21.307 44.961 1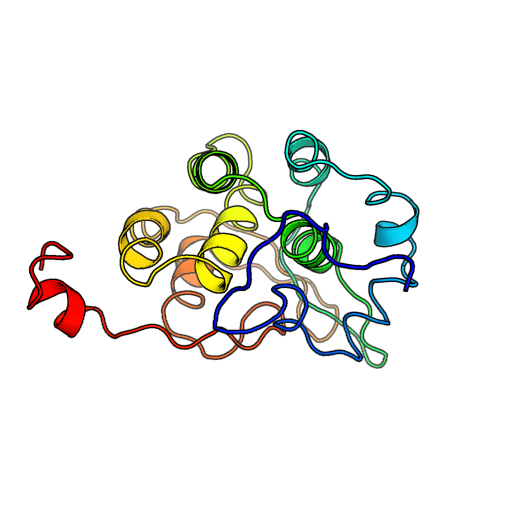0.264 1.00 22.03 171 LEU A N 1
ATOM 3422 C CA . LEU A 1 171 ? 20.850 45.535 11.523 1.00 22.92 171 LEU A CA 1
ATOM 3423 C C . LEU A 1 171 ? 20.380 46.964 11.328 1.00 24.84 171 LEU A C 1
ATOM 3424 O O . LEU A 1 171 ? 19.368 47.380 11.890 1.00 26.73 171 LEU A O 1
ATOM 3440 N N . GLU A 1 172 ? 21.142 47.707 10.538 1.00 24.98 172 GLU A N 1
ATOM 3441 C CA . GLU A 1 172 ? 20.790 49.090 10.218 1.00 26.88 172 GLU A CA 1
ATOM 3442 C C . GLU A 1 172 ? 19.409 49.150 9.583 1.00 29.77 172 GLU A C 1
ATOM 3443 O O . GLU A 1 172 ? 18.563 49.948 9.987 1.00 30.74 172 GLU A O 1
ATOM 3455 N N . GLU A 1 173 ? 19.174 48.288 8.603 1.00 31.94 173 GLU A N 1
ATOM 3456 C CA . GLU A 1 173 ? 17.899 48.292 7.896 1.00 33.85 173 GLU A CA 1
ATOM 3457 C C . GLU A 1 173 ? 16.728 47.875 8.787 1.00 36.48 173 GLU A C 1
ATOM 3458 O O . GLU A 1 173 ? 15.580 48.231 8.514 1.00 37.03 173 GLU A O 1
ATOM 3470 N N . ALA A 1 174 ? 17.019 47.155 9.864 1.00 37.03 174 ALA A N 1
ATOM 3471 C CA . ALA A 1 174 ? 15.991 46.723 10.810 1.00 39.29 174 ALA A CA 1
ATOM 3472 C C . ALA A 1 174 ? 15.836 47.674 12.010 1.00 40.17 174 ALA A C 1
ATOM 3473 O O . ALA A 1 174 ? 15.247 47.306 13.029 1.00 41.59 174 ALA A O 1
ATOM 3480 N N . GLU A 1 175 ? 16.342 48.897 11.871 1.00 39.69 175 GLU A N 1
ATOM 3481 C CA A GLU A 1 175 ? 16.225 49.892 12.934 0.56 40.11 175 GLU A CA 1
ATOM 3482 C CA B GLU A 1 175 ? 16.310 49.922 12.921 0.44 40.49 175 GLU A CA 1
ATOM 3483 C C . GLU A 1 175 ? 16.891 49.418 14.237 1.00 39.88 175 GLU A C 1
ATOM 3484 O O . GLU A 1 175 ? 16.429 49.767 15.324 1.00 40.78 175 GLU A O 1
ATOM 3507 N N . GLN A 1 176 ? 17.953 48.620 14.127 1.00 37.96 176 GLN A N 1
ATOM 3508 C CA . GLN A 1 176 ? 18.626 48.062 15.300 1.00 37.34 176 GLN A CA 1
ATOM 3509 C C . GLN A 1 176 ? 19.975 48.725 15.582 1.00 36.12 176 GLN A C 1
ATOM 3510 O O . GLN A 1 176 ? 20.514 48.601 16.687 1.00 35.48 176 GLN A O 1
ATOM 3524 N N . LEU A 1 177 ? 20.511 49.412 14.575 1.00 36.11 177 LEU A N 1
ATOM 3525 C CA A LEU A 1 177 ? 21.738 50.189 14.726 0.92 35.62 177 LEU A CA 1
ATOM 3526 C CA B LEU A 1 177 ? 21.757 50.157 14.695 0.08 37.60 177 LEU A CA 1
ATOM 3527 C C . LEU A 1 177 ? 21.646 51.433 13.879 1.00 37.06 177 LEU A C 1
ATOM 3528 O O . LEU A 1 177 ? 20.934 51.459 12.881 1.00 35.29 177 LEU A O 1
ATOM 3559 N N . GLU A 1 178 ? 22.376 52.466 14.284 1.00 40.38 178 GLU A N 1
ATOM 3560 C CA . GLU A 1 178 ? 22.446 53.693 13.493 1.00 44.64 178 GLU A CA 1
ATOM 3561 C C . GLU A 1 178 ? 23.416 53.498 12.326 1.00 44.61 178 GLU A C 1
ATOM 3562 O O . GLU A 1 178 ? 24.560 53.090 12.535 1.00 44.95 178 GLU A O 1
ATOM 3574 N N . PRO A 1 179 ? 22.969 53.783 11.089 0.82 43.79 179 PRO A N 1
ATOM 3575 C CA . PRO A 1 179 ? 23.879 53.582 9.953 0.82 43.90 179 PRO A CA 1
ATOM 3576 C C . PRO A 1 179 ? 24.931 54.680 9.840 0.82 43.71 179 PRO A C 1
ATOM 3577 O O . PRO A 1 179 ? 24.718 55.760 10.396 0.82 42.83 179 PRO A O 1
#

Sequence (179 aa):
MANRTVKDAHSIIHGTTNPQYYLVEKIIIRTRRIYEESKYWKEEECFGLLTTAEELVVDKAMMELRFVVGGVYGGNNIIKKPTPFLCLLTLKMLQQIQQPEEKDIIVEEFIKKNNEDDFKYVRRMMLGALYMRLTGTAIDDCYKYLEPLLYNNDYRRKKIKKSSQNNRNNGEEFEELMHVDEFIDEELLHSSEERVCDIIILPRRLQKRYVLEEAEEQLLEP

GO terms:
  GO:0005634 nucleus (C, IDA)
  GO:0071005 U2-type precatalytic spliceosome (C, IDA)
  GO:0071011 precatalytic spliceosome (C, IDA)
  GO:0000398 mRNA s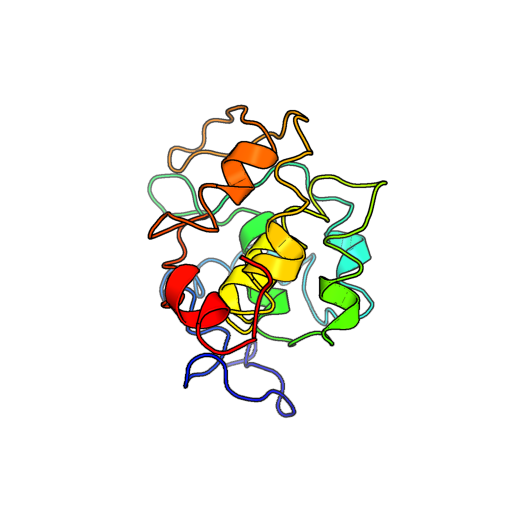plicing, via spliceosome (P, IDA)
  GO:0000398 mRNA splicing, via spliceosome (P, IMP)
  GO:0005654 nucleoplasm (C, TAS)
  GO:0005515 protein binding (F, IPI)
  GO:0005654 nucleoplasm (C, IDA)
  GO:0003723 RNA binding (F, HDA)

B-factor: mean 20.86, std 11.43, range [4.9, 73.21]

Nearest PDB structures (foldseek):
  7aav-assembly1_I  TM=9.465E-01  e=1.625E-27  Homo sapiens
  7abg-assembly1_I  TM=9.532E-01  e=7.964E-27  Homo sapiens
  5o9z-assembly1_I  TM=9.363E-01  e=5.275E-27  Homo sapiens
  5f5t-assembly2_B  TM=9.351E-01  e=1.717E-18  Thermochaetoides thermophila DSM 1495
  5f5u-assembly3_G  TM=9.319E-01  e=4.954E-18  Thermochaetoides thermophila DSM 1495